Protein AF-A0A239LKM4-F1 (afdb_monomer_lite)

Organism: NCBI:txid312168

pLDDT: mean 79.18, std 18.18, range [35.94, 96.38]

Structure (mmCIF, N/CA/C/O backbone):
data_AF-A0A239LKM4-F1
#
_entry.id   AF-A0A239LKM4-F1
#
loop_
_atom_site.group_PDB
_atom_site.id
_atom_site.type_symbol
_atom_site.label_atom_id
_atom_site.label_alt_id
_atom_site.label_comp_id
_atom_site.label_asym_id
_atom_site.label_entity_id
_atom_site.label_seq_id
_atom_site.pdbx_PDB_ins_code
_atom_site.Cartn_x
_atom_site.Cartn_y
_atom_site.Cartn_z
_atom_site.occupancy
_atom_site.B_iso_or_equiv
_atom_site.auth_seq_id
_atom_site.auth_comp_id
_atom_site.auth_asym_id
_atom_site.auth_atom_id
_atom_site.pdbx_PDB_model_num
ATOM 1 N N . MET A 1 1 ? -28.014 -57.436 40.058 1.00 42.66 1 MET A N 1
ATOM 2 C CA . MET A 1 1 ? -27.729 -56.713 38.792 1.00 42.66 1 MET A CA 1
ATOM 3 C C . MET A 1 1 ? -27.761 -55.175 38.940 1.00 42.66 1 MET A C 1
ATOM 5 O O . MET A 1 1 ? -28.302 -54.496 38.080 1.00 42.66 1 MET A O 1
ATOM 9 N N . LYS A 1 2 ? -27.175 -54.578 39.997 1.00 40.22 2 LYS A N 1
ATOM 10 C CA . LYS A 1 2 ? -27.159 -53.104 40.187 1.00 40.22 2 LYS A CA 1
ATOM 11 C C . LYS A 1 2 ? -25.762 -52.459 40.170 1.00 40.22 2 LYS A C 1
ATOM 13 O O . LYS A 1 2 ? -25.678 -51.243 40.235 1.00 40.22 2 LYS A O 1
ATOM 18 N N . ASN A 1 3 ? -24.683 -53.238 40.019 1.00 41.72 3 ASN A N 1
ATOM 19 C CA . ASN A 1 3 ? -23.310 -52.722 40.147 1.00 41.72 3 ASN A CA 1
ATOM 20 C C . ASN A 1 3 ? -22.486 -52.628 38.850 1.00 41.72 3 ASN A C 1
ATOM 22 O O . ASN A 1 3 ? -21.369 -52.130 38.895 1.00 41.72 3 ASN A O 1
ATOM 26 N N . THR A 1 4 ? -23.025 -53.005 37.686 1.00 42.69 4 THR A N 1
ATOM 27 C CA . THR A 1 4 ? -22.286 -52.915 36.406 1.00 42.69 4 THR A CA 1
ATOM 28 C C . THR A 1 4 ? -22.553 -51.601 35.650 1.00 42.69 4 THR A C 1
ATOM 30 O O . THR A 1 4 ? -21.687 -51.096 34.944 1.00 42.69 4 THR A O 1
ATOM 33 N N . TYR A 1 5 ? -23.706 -50.957 35.870 1.00 41.84 5 TYR A N 1
ATOM 34 C CA . TYR A 1 5 ? -24.102 -49.718 35.174 1.00 41.84 5 TYR A CA 1
ATOM 35 C C . TYR A 1 5 ? -23.381 -48.447 35.654 1.00 41.84 5 TYR A C 1
ATOM 37 O O . TYR A 1 5 ? -23.419 -47.418 34.975 1.00 41.84 5 TYR A O 1
ATOM 45 N N . ARG A 1 6 ? -22.712 -48.491 36.814 1.00 40.44 6 ARG A N 1
ATOM 46 C CA . ARG A 1 6 ? -22.004 -47.328 37.374 1.00 40.44 6 ARG A CA 1
ATOM 47 C C . ARG A 1 6 ? -20.635 -47.106 36.725 1.00 40.44 6 ARG A C 1
ATOM 49 O O . ARG A 1 6 ? -20.234 -45.962 36.556 1.00 40.44 6 ARG A O 1
ATOM 56 N N . TYR A 1 7 ? -19.966 -48.174 36.287 1.00 39.88 7 TYR A N 1
ATOM 57 C CA . TYR A 1 7 ? -18.662 -48.083 35.620 1.00 39.88 7 TYR A CA 1
ATOM 58 C C . TYR A 1 7 ? -18.778 -47.734 34.127 1.00 39.88 7 TYR A C 1
ATOM 60 O O . TYR A 1 7 ? -17.948 -46.984 33.616 1.00 39.88 7 TYR A O 1
ATOM 68 N N . GLN A 1 8 ? -19.849 -48.164 33.443 1.00 40.06 8 GLN A N 1
ATOM 69 C CA . GLN A 1 8 ? -20.093 -47.800 32.038 1.00 40.06 8 GLN A CA 1
ATOM 70 C C . GLN A 1 8 ? -20.358 -46.289 31.863 1.00 40.06 8 GLN A C 1
ATOM 72 O O . GLN A 1 8 ? -19.932 -45.686 30.880 1.00 40.06 8 GLN A O 1
ATOM 77 N N . ASN A 1 9 ? -21.022 -45.653 32.837 1.00 36.06 9 ASN A N 1
ATOM 78 C CA . ASN A 1 9 ? -21.362 -44.226 32.777 1.00 36.06 9 ASN A CA 1
ATOM 79 C C . ASN A 1 9 ? -20.174 -43.287 33.041 1.00 36.06 9 ASN A C 1
ATOM 81 O O . ASN A 1 9 ? -20.183 -42.165 32.541 1.00 36.06 9 ASN A O 1
ATOM 85 N N . ILE A 1 10 ? -19.143 -43.738 33.761 1.00 47.91 10 ILE A N 1
ATOM 86 C CA . ILE A 1 10 ? -17.939 -42.932 34.033 1.00 47.91 10 ILE A CA 1
ATOM 87 C C . ILE A 1 10 ? -16.978 -42.945 32.829 1.00 47.91 10 ILE A C 1
ATOM 89 O O . ILE A 1 10 ? -16.333 -41.939 32.543 1.00 47.91 10 ILE A O 1
ATOM 93 N N . GLN A 1 11 ? -16.929 -44.035 32.053 1.00 37.19 11 GLN A N 1
ATOM 94 C CA . GLN A 1 11 ? -16.124 -44.072 30.821 1.00 37.19 11 GLN A CA 1
ATOM 95 C C . GLN A 1 11 ? -16.807 -43.363 29.634 1.00 37.19 11 GLN A C 1
ATOM 97 O O . GLN A 1 11 ? -16.130 -42.762 28.799 1.00 37.19 11 GLN A O 1
ATOM 102 N N . LEU A 1 12 ? -18.147 -43.333 29.597 1.00 41.72 12 LEU A N 1
ATOM 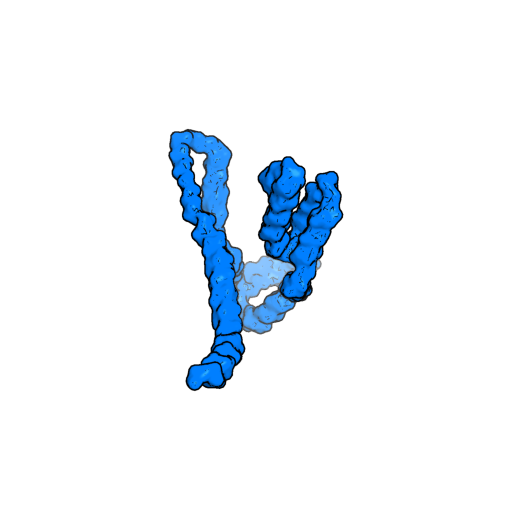103 C CA . LEU A 1 12 ? -18.922 -42.552 28.619 1.00 41.72 12 LEU A CA 1
ATOM 104 C C . LEU A 1 12 ? -19.026 -41.056 28.959 1.00 41.72 12 LEU A C 1
ATOM 106 O O . LEU A 1 12 ? -19.420 -40.276 28.093 1.00 41.72 12 LEU A O 1
ATOM 110 N N . SER A 1 13 ? -18.726 -40.620 30.187 1.00 42.12 13 SER A N 1
ATOM 111 C CA . SER A 1 13 ? -18.649 -39.186 30.507 1.00 42.12 13 SER A CA 1
ATOM 112 C C . SER A 1 13 ? -17.314 -38.575 30.079 1.00 42.12 13 SER A C 1
ATOM 114 O O . SER A 1 13 ? -17.288 -37.422 29.685 1.00 42.12 13 SER A O 1
ATOM 116 N N . LYS A 1 14 ? -16.218 -39.348 30.061 1.00 45.09 14 LYS A N 1
ATOM 117 C CA . LYS A 1 14 ? -14.887 -38.838 29.682 1.00 45.09 14 LYS A CA 1
ATOM 118 C C . LYS A 1 14 ? -14.676 -38.708 28.160 1.00 45.09 14 LYS A C 1
ATOM 120 O O . LYS A 1 14 ? -13.844 -37.922 27.728 1.00 45.09 14 LYS A O 1
ATOM 125 N N . THR A 1 15 ? -15.424 -39.458 27.346 1.00 43.56 15 THR A N 1
ATOM 126 C CA . THR A 1 15 ? -15.339 -39.455 25.865 1.00 43.56 15 THR A CA 1
ATOM 127 C C . THR A 1 15 ? -16.427 -38.622 25.173 1.00 43.56 15 THR A C 1
ATOM 129 O O . THR A 1 15 ? -16.337 -38.366 23.972 1.00 43.56 15 THR A O 1
ATOM 132 N N . ARG A 1 16 ? -17.447 -38.156 25.913 1.00 44.09 16 ARG A N 1
ATOM 133 C CA . ARG A 1 16 ? -18.474 -37.228 25.400 1.00 44.09 16 ARG A CA 1
ATOM 134 C C . ARG A 1 16 ? -18.055 -35.757 25.460 1.00 44.09 16 ARG A C 1
ATOM 136 O O . ARG A 1 16 ? -18.581 -34.970 24.679 1.00 44.09 16 ARG A O 1
ATOM 143 N N . ASP A 1 17 ? -17.090 -35.398 26.305 1.00 51.34 17 ASP A N 1
ATOM 144 C CA . ASP A 1 17 ? -16.701 -33.997 26.516 1.00 51.34 17 ASP A CA 1
ATOM 145 C C . ASP A 1 17 ? -15.947 -33.379 25.323 1.00 51.34 17 ASP A C 1
ATOM 147 O O . ASP A 1 17 ? -16.19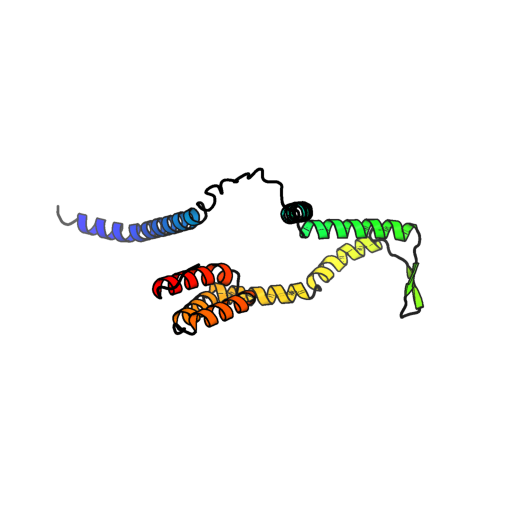2 -32.225 24.976 1.00 51.34 17 ASP A O 1
ATOM 151 N N . THR A 1 18 ? -15.114 -34.140 24.604 1.00 50.44 18 THR A N 1
ATOM 152 C CA . THR A 1 18 ? -14.376 -33.625 23.430 1.00 50.44 18 THR A CA 1
ATOM 153 C C . THR A 1 18 ? -15.260 -33.485 22.186 1.00 50.44 18 THR A C 1
ATOM 155 O O . THR A 1 18 ? -15.110 -32.531 21.425 1.00 50.44 18 THR A O 1
ATOM 158 N N . ASN A 1 19 ? -16.235 -34.382 21.999 1.00 46.62 19 ASN A N 1
ATOM 159 C CA . ASN A 1 19 ? -17.187 -34.290 20.887 1.00 46.62 19 ASN A CA 1
ATOM 160 C C . ASN A 1 19 ? -18.245 -33.199 21.115 1.00 46.62 19 ASN A C 1
ATOM 162 O O . ASN A 1 19 ? -18.614 -32.513 20.166 1.00 46.62 19 ASN A O 1
ATOM 166 N N . CYS A 1 20 ? -18.693 -32.969 22.356 1.00 50.72 20 CYS A N 1
ATOM 167 C CA . CYS A 1 20 ? -19.627 -31.875 22.650 1.00 50.72 20 CYS A CA 1
ATOM 168 C C . CYS A 1 20 ? -18.970 -30.495 22.480 1.00 50.72 20 CYS A C 1
ATOM 170 O O . CYS A 1 20 ? -19.606 -29.589 21.946 1.00 50.72 20 CYS A O 1
ATOM 172 N N . GLN A 1 21 ? -17.690 -30.333 22.851 1.00 57.22 21 GLN A N 1
ATOM 173 C CA . GLN A 1 21 ? -16.944 -29.096 22.579 1.00 57.22 21 GLN A CA 1
ATOM 174 C C . GLN A 1 21 ? -16.704 -28.871 21.079 1.00 57.22 21 GLN A C 1
ATOM 176 O O . GLN A 1 21 ? -16.851 -27.743 20.618 1.00 57.22 21 GLN A O 1
ATOM 181 N N . MET A 1 22 ? -16.424 -29.924 20.301 1.00 59.94 22 MET A N 1
ATOM 182 C CA . MET A 1 22 ? -16.314 -29.832 18.837 1.00 59.94 22 MET A CA 1
ATOM 183 C C . MET A 1 22 ? -17.645 -29.460 18.169 1.00 59.94 22 MET A C 1
ATOM 185 O O . MET A 1 22 ? -17.650 -28.636 17.261 1.00 59.94 22 MET A O 1
ATOM 189 N N . ILE A 1 23 ? -18.778 -29.992 18.640 1.00 62.59 23 ILE A N 1
ATOM 190 C CA . ILE A 1 23 ? -20.110 -29.643 18.114 1.00 62.59 23 ILE A CA 1
ATOM 191 C C . ILE A 1 23 ? -20.505 -28.214 18.510 1.00 62.59 23 ILE A C 1
ATOM 193 O O . ILE A 1 23 ? -21.050 -27.491 17.682 1.00 62.59 23 ILE A O 1
ATOM 197 N N . TYR A 1 24 ? -20.193 -27.762 19.731 1.00 67.00 24 TYR A N 1
ATOM 198 C CA . TYR A 1 24 ? -20.425 -26.369 20.136 1.00 67.00 24 TYR A CA 1
ATOM 199 C C . TYR A 1 24 ? -19.530 -25.388 19.374 1.00 67.00 24 TYR A C 1
ATOM 201 O O . TYR A 1 24 ? -20.004 -24.332 18.962 1.00 67.00 24 TYR A O 1
ATOM 209 N N . LEU A 1 25 ? -18.265 -25.738 19.130 1.00 66.81 25 LEU A N 1
ATOM 210 C CA . LEU A 1 25 ? -17.348 -24.910 18.348 1.00 66.81 25 LEU A CA 1
ATOM 211 C C . LEU A 1 25 ? -17.749 -24.878 16.865 1.00 66.81 25 LEU A C 1
ATOM 213 O O . LEU A 1 25 ? -17.749 -23.808 16.262 1.00 66.81 25 LEU A O 1
ATOM 217 N N . GLN A 1 26 ? -18.196 -26.005 16.296 1.00 68.38 26 GLN A N 1
ATOM 218 C CA . GLN A 1 26 ? -18.780 -26.043 14.952 1.00 68.38 26 GLN A CA 1
ATOM 219 C C . GLN A 1 26 ? -20.107 -25.278 14.873 1.00 68.38 26 GLN A C 1
ATOM 221 O O . GLN A 1 26 ? -20.330 -24.579 13.892 1.00 68.38 26 GLN A O 1
ATOM 226 N N . ALA A 1 27 ? -20.964 -25.330 15.895 1.00 66.62 27 ALA A N 1
ATOM 227 C CA . ALA A 1 27 ? -22.210 -24.564 15.937 1.00 66.62 27 ALA A CA 1
ATOM 228 C C . ALA A 1 27 ? -21.959 -23.053 16.075 1.00 66.62 27 ALA A C 1
ATOM 230 O O . ALA A 1 27 ? -22.648 -22.267 15.430 1.00 66.62 27 ALA A O 1
ATOM 231 N N . ILE A 1 28 ? -20.956 -22.638 16.855 1.00 72.94 28 ILE A N 1
ATOM 232 C CA . ILE A 1 28 ? -20.546 -21.231 16.980 1.00 72.94 28 ILE A CA 1
ATOM 233 C C . ILE A 1 28 ? -19.906 -20.736 15.678 1.00 72.94 28 ILE A C 1
ATOM 235 O O . ILE A 1 28 ? -20.252 -19.647 15.234 1.00 72.94 28 ILE A O 1
ATOM 239 N N . ILE A 1 29 ? -19.060 -21.533 15.016 1.00 69.81 29 ILE A N 1
ATOM 240 C CA . ILE A 1 29 ? -18.489 -21.199 13.698 1.00 69.81 29 ILE A CA 1
ATOM 241 C C . ILE A 1 29 ? -19.579 -21.153 12.619 1.00 69.81 29 ILE A C 1
ATOM 243 O O . ILE A 1 29 ? -19.596 -20.220 11.829 1.00 69.81 29 ILE A O 1
ATOM 247 N N . ILE A 1 30 ? -20.537 -22.087 12.603 1.00 69.12 30 ILE A N 1
ATOM 248 C CA . ILE A 1 30 ? -21.680 -22.063 11.672 1.00 69.12 30 ILE A CA 1
ATOM 249 C C . ILE A 1 30 ? -22.591 -20.863 11.950 1.00 69.12 30 ILE A C 1
ATOM 251 O O . ILE A 1 30 ? -23.087 -20.261 11.005 1.00 69.12 30 ILE A O 1
ATOM 255 N N . LEU A 1 31 ? -22.806 -20.470 13.210 1.00 66.88 31 LEU A N 1
ATOM 256 C CA . LEU A 1 31 ? -23.573 -19.266 13.554 1.00 66.88 31 LEU A CA 1
ATOM 257 C C . LEU A 1 31 ? -22.814 -17.974 13.227 1.00 66.88 31 LEU A C 1
ATOM 259 O O . LEU A 1 31 ? -23.443 -17.005 12.810 1.00 66.88 31 LEU A O 1
ATOM 263 N N . PHE A 1 32 ? -21.488 -17.963 13.364 1.00 68.69 32 PHE A N 1
ATOM 264 C CA . PHE A 1 32 ? -20.632 -16.836 12.993 1.00 68.69 32 PHE A CA 1
ATOM 265 C C . PHE A 1 32 ? -20.551 -16.681 11.463 1.00 68.69 32 PHE A C 1
ATOM 267 O O . PHE A 1 32 ? -20.830 -15.601 10.953 1.00 68.69 32 PHE A O 1
ATOM 274 N N . LEU A 1 33 ? -20.346 -17.776 10.720 1.00 58.38 33 LEU A N 1
ATOM 275 C CA . LEU A 1 33 ? -20.389 -17.804 9.249 1.00 58.38 33 LEU A CA 1
ATOM 276 C C . LEU A 1 33 ? -21.798 -17.559 8.687 1.00 58.38 33 LEU A C 1
ATOM 278 O O . LEU A 1 33 ? -21.953 -16.996 7.607 1.00 58.38 33 LEU A O 1
ATOM 282 N N . ARG A 1 34 ? -22.860 -17.931 9.412 1.00 57.62 34 ARG A N 1
ATOM 283 C CA . ARG A 1 34 ? -24.242 -17.610 9.017 1.00 57.62 34 ARG A CA 1
ATOM 284 C C . ARG A 1 34 ? -24.604 -16.148 9.283 1.00 57.62 34 ARG A C 1
ATOM 286 O O . ARG A 1 34 ? -25.522 -15.642 8.640 1.00 57.62 34 ARG A O 1
ATOM 293 N N . LYS A 1 35 ? -23.889 -15.459 10.180 1.00 50.94 35 LYS A N 1
ATOM 294 C CA . LYS A 1 35 ? -24.082 -14.025 10.434 1.00 50.94 35 LYS A CA 1
ATOM 295 C C . LYS A 1 35 ? -23.504 -13.155 9.307 1.00 50.94 35 LYS A C 1
ATOM 297 O O . LYS A 1 35 ? -24.081 -12.116 9.025 1.00 50.94 35 LYS A O 1
ATOM 302 N N . GLU A 1 36 ? -22.467 -13.611 8.604 1.00 54.00 36 GLU A N 1
ATOM 303 C CA . GLU A 1 36 ? -21.960 -12.945 7.386 1.00 54.00 36 GLU A CA 1
ATOM 304 C C . GLU A 1 36 ? -22.846 -13.185 6.144 1.00 54.00 36 GLU A C 1
ATOM 306 O O . GLU A 1 36 ? -22.768 -12.452 5.163 1.00 54.00 36 GLU A O 1
ATOM 311 N N . GLY A 1 37 ? -23.737 -14.184 6.177 1.00 41.75 37 GLY A N 1
ATOM 312 C CA . GLY A 1 37 ? -24.540 -14.609 5.023 1.00 41.75 37 GLY A CA 1
ATOM 313 C C . GLY A 1 37 ? -25.922 -13.961 4.848 1.00 41.75 37 GLY A C 1
ATOM 314 O O . GLY A 1 37 ? -26.617 -14.327 3.902 1.00 41.75 37 GLY A O 1
ATOM 315 N N . TYR A 1 38 ? -26.363 -13.041 5.721 1.00 42.09 38 TYR A N 1
ATOM 316 C CA . TYR A 1 38 ? -27.683 -12.381 5.597 1.00 42.09 38 TYR A CA 1
ATOM 317 C C . TYR A 1 38 ? -27.631 -10.910 5.147 1.00 42.09 38 TYR A C 1
ATOM 319 O O . TYR A 1 38 ? -28.683 -10.309 4.935 1.00 42.09 38 TYR A O 1
ATOM 327 N N . GLU A 1 39 ? -26.447 -10.340 4.900 1.00 47.25 39 GLU A N 1
ATOM 328 C CA . GLU A 1 39 ? -26.301 -9.012 4.271 1.00 47.25 39 GLU A CA 1
ATOM 329 C C . GLU A 1 39 ? -26.423 -9.042 2.735 1.00 47.25 39 GLU A C 1
ATOM 331 O O . GLU A 1 39 ? -25.994 -8.134 2.032 1.00 47.25 39 GLU A O 1
ATOM 336 N N . THR A 1 40 ? -27.080 -10.065 2.185 1.00 40.41 40 THR A N 1
ATOM 337 C CA . THR A 1 40 ? -27.593 -10.040 0.806 1.00 40.41 40 THR A CA 1
ATOM 338 C C . THR A 1 40 ? -29.116 -10.172 0.774 1.00 40.41 40 THR A C 1
ATOM 340 O O . THR A 1 40 ? -29.695 -10.738 -0.149 1.00 40.41 40 THR A O 1
ATOM 343 N N . MET A 1 41 ? -29.815 -9.591 1.757 1.00 37.97 41 MET A N 1
ATOM 344 C CA . MET A 1 41 ? -31.194 -9.157 1.523 1.00 37.97 41 MET A CA 1
ATOM 345 C C . MET A 1 41 ? -31.158 -7.960 0.581 1.00 37.97 41 MET A C 1
ATOM 347 O O . MET A 1 41 ? -31.017 -6.816 1.000 1.00 37.97 41 MET A O 1
ATOM 351 N N . THR A 1 42 ? -31.225 -8.286 -0.708 1.00 40.16 42 THR A N 1
ATOM 352 C CA . THR A 1 42 ? -31.715 -7.468 -1.817 1.00 40.16 42 THR A CA 1
ATOM 353 C C . THR A 1 42 ? -32.142 -6.064 -1.390 1.00 40.16 42 THR A C 1
ATOM 355 O O . THR A 1 42 ? -33.304 -5.826 -1.048 1.00 40.16 42 THR A O 1
ATOM 358 N N . MET A 1 43 ? -31.204 -5.120 -1.472 1.00 35.94 43 MET A N 1
ATOM 359 C CA . MET A 1 43 ? -31.560 -3.740 -1.757 1.00 35.94 43 MET A CA 1
ATOM 360 C C . MET A 1 43 ? -32.378 -3.789 -3.043 1.00 35.94 43 MET A C 1
ATOM 362 O O . MET A 1 43 ? -31.856 -4.053 -4.125 1.00 35.94 43 MET A O 1
ATOM 366 N N . SER A 1 44 ? -33.691 -3.646 -2.891 1.00 38.94 44 SER A N 1
ATOM 367 C CA . SER A 1 44 ? -34.600 -3.369 -3.988 1.00 38.94 44 SER A CA 1
ATOM 368 C C . SER A 1 44 ? -34.031 -2.159 -4.716 1.00 38.94 44 SER A C 1
ATOM 370 O O . SER A 1 44 ? -34.099 -1.048 -4.192 1.00 38.94 44 SER A O 1
ATOM 372 N N . ASP A 1 45 ? -33.445 -2.386 -5.894 1.00 44.75 45 ASP A N 1
ATOM 373 C CA . ASP A 1 45 ? -33.043 -1.339 -6.826 1.00 44.75 45 ASP A CA 1
ATOM 374 C C . ASP A 1 45 ? -34.316 -0.587 -7.225 1.00 44.75 45 ASP A C 1
ATOM 376 O O . ASP A 1 45 ? -35.055 -0.949 -8.147 1.00 44.75 45 ASP A O 1
ATOM 380 N N . GLY A 1 46 ? -34.638 0.425 -6.421 1.00 43.72 46 GLY A N 1
ATOM 381 C CA . GLY A 1 46 ? -35.675 1.398 -6.671 1.00 43.72 46 GLY A CA 1
ATOM 382 C C . GLY A 1 46 ? -35.250 2.213 -7.875 1.00 43.72 46 GLY A C 1
ATOM 383 O O . GLY A 1 46 ? -34.723 3.317 -7.741 1.00 43.72 46 GLY A O 1
ATOM 384 N N . LYS A 1 47 ? -35.489 1.662 -9.066 1.00 43.62 47 LYS A N 1
ATOM 385 C CA . LYS A 1 47 ? -35.248 2.320 -10.344 1.00 43.62 47 LYS A CA 1
ATOM 386 C C . LYS A 1 47 ? -36.245 3.467 -10.509 1.00 43.62 47 LYS A C 1
ATOM 388 O O . LYS A 1 47 ? -37.214 3.373 -11.264 1.00 43.62 47 LYS A O 1
ATOM 393 N N . SER A 1 48 ? -36.012 4.570 -9.798 1.00 44.09 48 SER A N 1
ATOM 394 C CA . SER A 1 48 ? -36.722 5.818 -10.040 1.00 44.09 48 SER A CA 1
ATOM 395 C C . SER A 1 48 ? -36.309 6.317 -11.427 1.00 44.09 48 SER A C 1
ATOM 397 O O . SER A 1 48 ? -35.183 6.747 -11.674 1.00 44.09 48 SER A O 1
ATOM 399 N N . ARG A 1 49 ? -37.226 6.214 -12.394 1.00 50.53 49 ARG A N 1
ATOM 400 C CA . ARG A 1 49 ? -37.096 6.846 -13.716 1.00 50.53 49 ARG A CA 1
ATOM 401 C C . ARG A 1 49 ? -37.371 8.353 -13.605 1.00 50.53 49 ARG A C 1
ATOM 403 O O . ARG A 1 49 ? -38.197 8.898 -14.329 1.00 50.53 49 ARG A O 1
ATOM 410 N N . GLY A 1 50 ? -36.699 9.023 -12.671 1.00 61.00 50 GLY A N 1
ATOM 411 C CA . GLY A 1 50 ? -36.618 10.480 -12.610 1.00 61.00 50 GLY A CA 1
ATOM 412 C C . GLY A 1 50 ? -35.466 10.961 -13.489 1.00 61.00 50 GLY A C 1
ATOM 413 O O . GLY A 1 50 ? -34.449 10.278 -13.605 1.00 61.00 50 GLY A O 1
ATOM 414 N N . LYS A 1 51 ? -35.609 12.123 -14.139 1.00 57.25 51 LYS A N 1
ATOM 415 C CA . LYS A 1 51 ? -34.527 12.745 -14.923 1.00 57.25 51 LYS A CA 1
ATOM 416 C C . LYS A 1 51 ? -33.275 12.830 -14.040 1.00 57.25 51 LYS A C 1
ATOM 418 O O . LYS A 1 51 ? -33.256 13.638 -13.118 1.00 57.25 51 LYS A O 1
ATOM 423 N N . LYS A 1 52 ? -32.251 12.000 -14.295 1.00 60.22 52 LYS A N 1
ATOM 424 C CA . LYS A 1 52 ? -31.027 11.977 -13.477 1.00 60.22 52 LYS A CA 1
ATOM 425 C C . LYS A 1 52 ? -30.451 13.394 -13.393 1.00 60.22 52 LYS A C 1
ATOM 427 O O . LYS A 1 52 ? -30.069 13.972 -14.424 1.00 60.22 52 LYS A O 1
ATOM 432 N N . THR A 1 53 ? -30.410 13.949 -12.181 1.00 82.31 53 THR A N 1
ATOM 433 C CA . THR A 1 53 ? -29.749 15.224 -11.870 1.00 82.31 53 THR A CA 1
ATOM 434 C C . THR A 1 53 ? -28.322 15.188 -12.413 1.00 82.31 53 THR A C 1
ATOM 436 O O . THR A 1 53 ? -27.701 14.126 -12.445 1.00 82.31 53 THR A O 1
ATOM 439 N N . PHE A 1 54 ? -27.798 16.328 -12.869 1.00 88.50 54 PHE A N 1
ATOM 440 C CA . PHE A 1 54 ? -26.437 16.443 -13.410 1.00 88.50 54 PHE A CA 1
ATOM 441 C C . PHE A 1 54 ? -25.386 15.754 -12.514 1.00 88.50 54 PHE A C 1
ATOM 443 O O . PHE A 1 54 ? -24.539 15.024 -13.017 1.00 88.50 54 PHE A O 1
ATOM 450 N N . PHE A 1 55 ? -25.537 15.870 -11.190 1.00 89.81 55 PHE A N 1
ATOM 451 C CA . PHE A 1 55 ? -24.705 15.196 -10.191 1.00 89.81 55 PHE A CA 1
ATOM 452 C C . PHE A 1 55 ? -24.671 13.662 -10.330 1.00 89.81 55 PHE A C 1
ATOM 454 O O . PHE A 1 55 ? -23.595 13.075 -10.371 1.00 89.81 55 PHE A O 1
ATOM 461 N N . TYR A 1 56 ? -25.826 13.008 -10.494 1.00 89.06 56 TYR A N 1
ATOM 462 C CA . TYR A 1 56 ? -25.887 11.553 -10.681 1.00 89.06 56 TYR A CA 1
ATOM 463 C C . TYR A 1 56 ? -25.248 11.109 -11.999 1.00 89.06 56 TYR A C 1
ATOM 465 O O . TYR A 1 56 ? -24.682 10.028 -12.066 1.00 89.06 56 TYR A O 1
ATOM 473 N N . ARG A 1 57 ? -25.283 11.949 -13.043 1.00 86.44 57 ARG A N 1
ATOM 474 C CA . ARG A 1 57 ? -24.592 11.652 -14.310 1.00 86.44 57 ARG A CA 1
ATOM 475 C C . ARG A 1 57 ? -23.075 11.774 -14.192 1.00 86.44 57 ARG A C 1
ATOM 477 O O . ARG A 1 57 ? -22.366 10.995 -14.821 1.00 86.44 57 ARG A O 1
ATOM 484 N N . VAL A 1 58 ? -22.581 12.727 -13.399 1.00 93.12 58 VAL A N 1
ATOM 485 C CA . VAL A 1 58 ? -21.149 12.823 -13.077 1.00 93.12 58 VAL A CA 1
ATOM 486 C C . VAL A 1 58 ? -20.712 11.600 -12.271 1.00 93.12 58 VAL A C 1
ATOM 488 O O . VAL A 1 58 ? -19.706 10.987 -12.620 1.00 93.12 58 VAL A O 1
ATOM 491 N N . LEU A 1 59 ? -21.494 11.188 -11.267 1.00 92.00 59 LEU A N 1
ATOM 492 C CA . LEU A 1 59 ? -21.199 9.997 -10.465 1.00 92.00 59 LEU A CA 1
ATOM 493 C C . LEU A 1 59 ? -21.209 8.712 -11.311 1.00 92.00 59 LEU A C 1
ATOM 495 O O . LEU A 1 59 ? -20.248 7.951 -11.242 1.00 92.00 59 LEU A O 1
ATOM 499 N N . ASP A 1 60 ? -22.206 8.539 -12.192 1.00 91.94 60 ASP A N 1
ATOM 500 C CA . ASP A 1 60 ? -22.250 7.439 -13.172 1.00 91.94 60 ASP A CA 1
ATOM 501 C C . ASP A 1 60 ? -20.986 7.428 -14.067 1.00 91.94 60 ASP A C 1
ATOM 503 O O . ASP A 1 60 ? -20.535 6.377 -14.525 1.00 91.94 60 ASP A O 1
ATOM 507 N N . GLY A 1 61 ? -20.427 8.605 -14.375 1.00 92.19 61 GLY A N 1
ATOM 508 C CA . GLY A 1 61 ? -19.199 8.752 -15.157 1.00 92.19 61 GLY A CA 1
ATOM 509 C C . GLY A 1 61 ? -17.950 8.324 -14.385 1.00 92.19 61 GLY A C 1
ATOM 510 O O . GLY A 1 61 ? -17.127 7.581 -14.921 1.00 92.19 61 GLY A O 1
ATOM 511 N N . VAL A 1 62 ? -17.831 8.754 -13.125 1.00 92.00 62 VAL A N 1
ATOM 512 C CA . VAL A 1 62 ? -16.720 8.381 -12.232 1.00 92.00 62 VAL A CA 1
ATOM 513 C C . VAL A 1 62 ? -16.743 6.885 -11.928 1.00 92.00 62 VAL A C 1
ATOM 515 O O . VAL A 1 62 ? -15.699 6.246 -12.001 1.00 92.00 62 VAL A O 1
ATOM 518 N N . GLU A 1 63 ? -17.917 6.305 -11.673 1.00 93.19 63 GLU A N 1
ATOM 519 C CA . GLU A 1 63 ? -18.080 4.864 -11.443 1.00 93.19 63 GLU A CA 1
ATOM 520 C C . GLU A 1 63 ? -17.597 4.049 -12.649 1.00 93.19 63 GLU A C 1
ATOM 522 O O . GLU A 1 63 ? -16.802 3.120 -12.510 1.00 93.19 63 GLU A O 1
ATOM 527 N N . LYS A 1 64 ? -18.008 4.441 -13.862 1.00 91.38 64 LYS A N 1
ATOM 528 C CA . LYS A 1 64 ? -17.562 3.778 -15.097 1.00 91.38 64 LYS A CA 1
ATOM 529 C C . LYS A 1 64 ? -16.061 3.913 -15.322 1.00 91.38 64 LYS A C 1
ATOM 531 O O . LYS A 1 64 ? -15.440 2.969 -15.805 1.00 91.38 64 LYS A O 1
ATOM 536 N N . ALA A 1 65 ? -15.487 5.074 -15.011 1.00 90.50 65 ALA A N 1
ATOM 537 C CA . ALA A 1 65 ? -14.049 5.289 -15.115 1.00 90.50 65 ALA A CA 1
ATOM 538 C C . ALA A 1 65 ? -13.281 4.438 -14.089 1.00 90.50 65 ALA A C 1
ATOM 540 O O . ALA A 1 65 ? -12.311 3.779 -14.459 1.00 90.50 65 ALA A O 1
ATOM 541 N N . GLY A 1 66 ? -13.753 4.393 -12.840 1.00 87.38 66 GLY A N 1
ATOM 542 C CA . GLY A 1 66 ? -13.177 3.586 -11.764 1.00 87.38 66 GLY A CA 1
ATOM 543 C C . GLY A 1 66 ? -13.233 2.087 -12.057 1.00 87.38 66 GLY A C 1
ATOM 544 O O . GLY A 1 66 ? -12.208 1.417 -11.979 1.00 87.38 66 GLY A O 1
ATOM 545 N N . ASN A 1 67 ? -14.379 1.575 -12.515 1.00 91.44 67 ASN A N 1
ATOM 546 C CA . ASN A 1 67 ? -14.550 0.156 -12.863 1.00 91.44 67 ASN A CA 1
ATOM 547 C C . ASN A 1 67 ? -13.712 -0.292 -14.068 1.00 91.44 67 ASN A C 1
ATOM 549 O O . ASN A 1 67 ? -13.550 -1.489 -14.297 1.00 91.44 67 ASN A O 1
ATOM 553 N N . LYS A 1 68 ? -13.195 0.650 -14.866 1.00 89.88 68 LYS A N 1
ATOM 554 C CA . LYS A 1 68 ? -12.331 0.341 -16.009 1.00 89.88 68 LYS A CA 1
ATOM 555 C C . LYS A 1 68 ? -10.865 0.169 -15.610 1.00 89.88 68 LYS A C 1
ATOM 557 O O . LYS A 1 68 ? -10.089 -0.366 -16.403 1.00 89.88 68 LYS A O 1
ATOM 562 N N . LEU A 1 69 ? -10.467 0.630 -14.423 1.00 89.19 69 LEU A N 1
ATOM 563 C CA . LEU A 1 69 ? -9.093 0.479 -13.961 1.00 89.19 69 LEU A CA 1
ATOM 564 C C . LEU A 1 69 ? -8.823 -0.998 -13.634 1.00 89.19 69 LEU A C 1
ATOM 566 O O . LEU A 1 69 ? -9.542 -1.586 -12.826 1.00 89.19 69 LEU A O 1
ATOM 570 N N . PRO A 1 70 ? -7.805 -1.622 -14.256 1.00 90.06 70 PRO A N 1
ATOM 571 C CA . PRO A 1 70 ? -7.434 -2.987 -13.920 1.00 90.06 70 PRO A CA 1
ATOM 572 C C . PRO A 1 70 ? -6.894 -3.039 -12.488 1.00 90.06 70 PRO A C 1
ATOM 574 O O . PRO A 1 70 ? -6.390 -2.044 -11.964 1.00 90.06 70 PRO A O 1
ATOM 577 N N . HIS A 1 71 ? -6.957 -4.223 -11.875 1.00 93.62 71 HIS A N 1
ATOM 578 C CA . HIS A 1 71 ? -6.403 -4.462 -10.544 1.00 93.62 71 HIS A CA 1
ATOM 579 C C . HIS A 1 71 ? -4.980 -3.868 -10.424 1.00 93.62 71 HIS A C 1
ATOM 581 O O . HIS A 1 71 ? -4.182 -4.077 -11.344 1.00 93.62 71 HIS A O 1
ATOM 587 N N . PRO A 1 72 ? -4.617 -3.177 -9.322 1.00 92.62 72 PRO A N 1
ATOM 588 C CA . PRO A 1 72 ? -3.348 -2.448 -9.210 1.00 92.62 72 PRO A CA 1
ATOM 589 C C . PRO A 1 72 ? -2.110 -3.269 -9.593 1.00 92.62 72 PRO A C 1
ATOM 591 O O . PRO A 1 72 ? -1.227 -2.779 -10.289 1.00 92.62 72 PRO A O 1
ATOM 594 N N . PHE A 1 73 ? -2.080 -4.552 -9.224 1.00 93.88 73 PHE A N 1
ATOM 595 C CA . PHE A 1 73 ? -1.032 -5.484 -9.656 1.00 93.88 73 PHE A CA 1
ATOM 596 C C . PHE A 1 73 ? -0.877 -5.555 -11.187 1.00 93.88 73 PHE A C 1
ATOM 598 O O . PHE A 1 73 ? 0.230 -5.434 -11.705 1.00 93.88 73 PHE A O 1
ATOM 605 N N . MET A 1 74 ? -1.982 -5.698 -11.925 1.00 94.38 74 MET A N 1
ATOM 606 C CA . MET A 1 74 ? -1.963 -5.756 -13.390 1.00 94.38 74 MET A CA 1
ATOM 607 C C . MET A 1 74 ? -1.513 -4.435 -14.007 1.00 94.38 74 MET A C 1
ATOM 609 O O . MET A 1 74 ? -0.843 -4.446 -15.036 1.00 94.38 74 MET A O 1
ATOM 613 N N . LEU A 1 75 ? -1.838 -3.306 -13.372 1.00 94.00 75 LEU A N 1
ATOM 614 C CA . LEU A 1 75 ? -1.373 -1.993 -13.810 1.00 94.00 75 LEU A CA 1
ATOM 615 C C . LEU A 1 75 ? 0.164 -1.935 -13.802 1.00 94.00 75 LEU A C 1
ATOM 617 O O . LEU A 1 75 ? 0.758 -1.541 -14.806 1.00 94.00 75 LEU A O 1
ATOM 621 N N . PHE A 1 76 ? 0.816 -2.411 -12.736 1.00 94.25 76 PHE A N 1
ATOM 622 C CA . PHE A 1 76 ? 2.281 -2.494 -12.685 1.00 94.25 76 PHE A CA 1
ATOM 623 C C . PHE A 1 76 ? 2.857 -3.455 -13.728 1.00 94.25 76 PHE A C 1
ATOM 625 O O . PHE A 1 76 ? 3.841 -3.114 -14.378 1.00 94.25 76 PHE A O 1
ATOM 632 N N . VAL A 1 77 ? 2.233 -4.616 -13.950 1.00 95.44 77 VAL A N 1
ATOM 633 C CA . VAL A 1 77 ? 2.669 -5.559 -14.997 1.00 95.44 77 VAL A CA 1
ATOM 634 C C . VAL A 1 77 ? 2.617 -4.907 -16.382 1.00 95.44 77 VAL A C 1
ATOM 636 O O . VAL A 1 77 ? 3.586 -4.988 -17.138 1.00 95.44 77 VAL A O 1
ATOM 639 N N . ILE A 1 78 ? 1.521 -4.214 -16.704 1.00 95.56 78 ILE A N 1
ATOM 640 C CA . ILE A 1 78 ? 1.360 -3.501 -17.978 1.00 95.56 78 ILE A CA 1
ATOM 641 C C . ILE A 1 78 ? 2.416 -2.399 -18.117 1.00 95.56 78 ILE A C 1
ATOM 643 O O . ILE A 1 78 ? 3.023 -2.280 -19.179 1.00 95.56 78 ILE A O 1
ATOM 647 N N . LEU A 1 79 ? 2.678 -1.624 -17.059 1.00 95.56 79 LEU A N 1
ATOM 648 C CA . LEU A 1 79 ? 3.728 -0.602 -17.068 1.00 95.56 79 LEU A CA 1
ATOM 649 C C . LEU A 1 79 ? 5.120 -1.204 -17.283 1.00 95.56 79 LEU A C 1
ATOM 651 O O . LEU A 1 79 ? 5.874 -0.686 -18.101 1.00 95.56 79 LEU A O 1
ATOM 655 N N . CYS A 1 80 ? 5.457 -2.310 -16.617 1.00 95.00 80 CYS A N 1
ATOM 656 C CA . CYS A 1 80 ? 6.734 -2.996 -16.819 1.00 95.00 80 CYS A CA 1
ATOM 657 C C . CYS A 1 80 ? 6.906 -3.453 -18.274 1.00 95.00 80 CYS A C 1
ATOM 659 O O . CYS A 1 80 ? 7.945 -3.200 -18.885 1.00 95.00 80 CYS A O 1
ATOM 661 N N . LEU A 1 81 ? 5.874 -4.068 -18.861 1.00 95.38 81 LEU A N 1
ATOM 662 C CA . LEU A 1 81 ? 5.890 -4.475 -20.270 1.00 95.38 81 LEU A CA 1
ATOM 663 C C . LEU A 1 81 ? 6.000 -3.271 -21.214 1.00 95.38 81 LEU A C 1
ATOM 665 O O . LEU A 1 81 ? 6.755 -3.317 -22.186 1.00 95.38 81 LEU A O 1
ATOM 669 N N . ALA A 1 82 ? 5.295 -2.180 -20.910 1.00 96.38 82 ALA A N 1
ATOM 670 C CA . ALA A 1 82 ? 5.382 -0.942 -21.672 1.00 96.38 82 ALA A CA 1
ATOM 671 C C . ALA A 1 82 ? 6.798 -0.351 -21.622 1.00 96.38 82 ALA A C 1
ATOM 673 O O . ALA A 1 82 ? 7.329 0.023 -22.664 1.00 96.38 82 ALA A O 1
ATOM 674 N N . VAL A 1 83 ? 7.451 -0.326 -20.455 1.00 95.69 83 VAL A N 1
ATOM 675 C CA . VAL A 1 83 ? 8.842 0.140 -20.311 1.00 95.69 83 VAL A CA 1
ATOM 676 C C . VAL A 1 83 ? 9.804 -0.735 -21.115 1.00 95.69 83 VAL A C 1
ATOM 678 O O . VAL A 1 83 ? 10.668 -0.202 -21.812 1.00 95.69 83 VAL A O 1
ATOM 681 N N . ILE A 1 84 ? 9.634 -2.060 -21.097 1.00 94.88 84 ILE A N 1
ATOM 682 C CA . ILE A 1 84 ? 10.437 -2.975 -21.922 1.00 94.88 84 ILE A CA 1
ATOM 683 C C . ILE A 1 84 ? 10.278 -2.631 -23.411 1.00 94.88 84 ILE A C 1
ATOM 685 O O . ILE A 1 84 ? 11.282 -2.432 -24.100 1.00 94.88 84 ILE A O 1
ATOM 689 N N . ALA A 1 85 ? 9.041 -2.479 -23.893 1.00 95.00 85 ALA A N 1
ATOM 690 C CA . ALA A 1 85 ? 8.757 -2.146 -25.289 1.00 95.00 85 ALA A CA 1
ATOM 691 C C . ALA A 1 85 ? 9.295 -0.760 -25.693 1.00 95.00 85 ALA A C 1
ATOM 693 O O . ALA A 1 85 ? 9.966 -0.626 -26.718 1.00 95.00 85 ALA A O 1
ATOM 694 N N . ILE A 1 86 ? 9.059 0.265 -24.870 1.00 94.81 86 ILE A N 1
ATOM 695 C CA . ILE A 1 86 ? 9.524 1.637 -25.114 1.00 94.81 86 ILE A CA 1
ATOM 696 C C . ILE A 1 86 ? 11.055 1.692 -25.115 1.00 94.81 86 ILE A C 1
ATOM 698 O O . ILE A 1 86 ? 11.633 2.293 -26.018 1.00 94.81 86 ILE A O 1
ATOM 702 N N . SER A 1 87 ? 11.723 1.018 -24.168 1.00 93.25 87 SER A N 1
ATOM 703 C CA . SER A 1 87 ? 13.193 0.971 -24.110 1.00 93.25 87 SER A CA 1
ATOM 704 C C . SER A 1 87 ? 13.803 0.349 -25.367 1.00 93.25 87 SER A C 1
ATOM 706 O O . SER A 1 87 ? 14.867 0.767 -25.817 1.00 93.25 87 SER A O 1
ATOM 708 N N . PHE A 1 88 ? 13.125 -0.632 -25.972 1.00 92.25 88 PHE A N 1
ATOM 709 C CA . PHE A 1 88 ? 13.552 -1.241 -27.225 1.00 92.25 88 PHE A CA 1
ATOM 710 C C . PHE A 1 88 ? 13.414 -0.284 -28.410 1.00 92.25 88 PHE A C 1
ATOM 712 O O . PHE A 1 88 ? 14.373 -0.117 -29.163 1.00 92.25 88 PHE A O 1
ATOM 719 N N . ILE A 1 89 ? 12.263 0.377 -28.556 1.00 93.00 89 ILE A N 1
ATOM 720 C CA . ILE A 1 89 ? 12.024 1.330 -29.652 1.00 93.00 89 ILE A CA 1
ATOM 721 C C . ILE A 1 89 ? 12.987 2.522 -29.548 1.00 93.00 89 ILE A C 1
ATOM 723 O O . ILE A 1 89 ? 13.644 2.871 -30.527 1.00 93.00 89 ILE A O 1
ATOM 727 N N . ALA A 1 90 ? 13.130 3.104 -28.357 1.00 91.06 90 ALA A N 1
ATOM 728 C CA . ALA A 1 90 ? 14.001 4.255 -28.126 1.00 91.06 90 ALA A CA 1
ATOM 729 C C . ALA A 1 90 ? 15.487 3.929 -28.360 1.00 91.06 90 ALA A C 1
ATOM 731 O O . ALA A 1 90 ? 16.199 4.719 -28.982 1.00 91.06 90 ALA A O 1
ATOM 732 N N . ALA A 1 91 ? 15.947 2.743 -27.946 1.00 90.12 91 ALA A N 1
ATOM 733 C CA . ALA A 1 91 ? 17.312 2.298 -28.223 1.00 90.12 91 ALA A CA 1
ATOM 734 C C . ALA A 1 91 ? 17.555 2.056 -29.723 1.00 90.12 91 ALA A C 1
ATOM 736 O O . ALA A 1 91 ? 18.623 2.384 -30.232 1.00 90.12 91 ALA A O 1
ATOM 737 N N . ARG A 1 92 ? 16.565 1.538 -30.469 1.00 89.19 92 ARG A N 1
ATOM 738 C CA . ARG A 1 92 ? 16.666 1.379 -31.935 1.00 89.19 92 ARG A CA 1
ATOM 739 C C . ARG A 1 92 ? 16.785 2.710 -32.673 1.00 89.19 92 ARG A C 1
ATOM 741 O O . ARG A 1 92 ? 17.418 2.761 -33.722 1.00 89.19 92 ARG A O 1
ATOM 748 N N . MET A 1 93 ? 16.185 3.763 -32.129 1.00 91.19 93 MET A N 1
ATOM 749 C CA . MET A 1 93 ? 16.280 5.123 -32.655 1.00 91.19 93 MET A CA 1
ATOM 750 C C . MET A 1 93 ? 17.567 5.849 -32.220 1.00 91.19 93 MET A C 1
ATOM 752 O O . MET A 1 93 ? 17.746 7.000 -32.600 1.00 91.19 93 MET A O 1
ATOM 756 N N . ASN A 1 94 ? 18.457 5.195 -31.456 1.00 85.62 94 ASN A N 1
ATOM 757 C CA . ASN A 1 94 ? 19.678 5.781 -30.883 1.00 85.62 94 ASN A CA 1
ATOM 758 C C . ASN A 1 94 ? 19.413 7.097 -30.133 1.00 85.62 94 ASN A C 1
ATOM 760 O O . ASN A 1 94 ? 20.177 8.051 -30.240 1.00 85.62 94 ASN A O 1
ATOM 764 N N . VAL A 1 95 ? 18.306 7.156 -29.384 1.00 86.00 95 VAL A N 1
ATOM 765 C CA . VAL A 1 95 ? 17.960 8.346 -28.601 1.00 86.00 95 VAL A CA 1
ATOM 766 C C . VAL A 1 95 ? 18.978 8.523 -27.475 1.00 86.00 95 VAL A C 1
ATOM 768 O O . VAL A 1 95 ? 19.167 7.626 -26.646 1.00 86.00 95 VAL A O 1
ATOM 771 N N . SER A 1 96 ? 19.598 9.697 -27.430 1.00 86.06 96 SER A N 1
ATOM 772 C CA . SER A 1 96 ? 20.482 10.138 -26.359 1.00 86.06 96 SER A CA 1
ATOM 773 C C . SER A 1 96 ? 20.003 11.467 -25.779 1.00 86.06 96 SER A C 1
ATOM 775 O O . SER A 1 96 ? 19.374 12.282 -26.458 1.00 86.06 96 SER A O 1
ATOM 777 N N . VAL A 1 97 ? 20.245 11.660 -24.482 1.00 87.50 97 VAL A N 1
ATOM 778 C CA . VAL A 1 97 ? 19.882 12.884 -23.759 1.00 87.50 97 VAL A CA 1
ATOM 779 C C . VAL A 1 97 ? 21.084 13.349 -22.949 1.00 87.50 97 VAL A C 1
ATOM 781 O O . VAL A 1 97 ? 21.744 12.549 -22.289 1.00 87.50 97 VAL A O 1
ATOM 784 N N . LEU A 1 98 ? 21.364 14.651 -22.981 1.00 88.06 98 LEU A N 1
ATOM 785 C CA . LEU A 1 98 ? 22.395 15.257 -22.143 1.00 88.06 98 LEU A CA 1
ATOM 786 C C . LEU A 1 98 ? 21.923 15.313 -20.690 1.00 88.06 98 LEU A C 1
ATOM 788 O O . LEU A 1 98 ? 20.851 15.847 -20.391 1.00 88.06 98 LEU A O 1
ATOM 792 N N . HIS A 1 99 ? 22.731 14.779 -19.780 1.00 86.06 99 HIS A N 1
ATOM 793 C CA . HIS A 1 99 ? 22.425 14.819 -18.361 1.00 86.06 99 HIS A CA 1
ATOM 794 C C . HIS A 1 99 ? 22.554 16.262 -17.834 1.00 86.06 99 HIS A C 1
ATOM 796 O O . HIS A 1 99 ? 23.637 16.846 -17.922 1.00 86.06 99 HIS A O 1
ATOM 802 N N . PRO A 1 100 ? 21.508 16.846 -17.218 1.00 84.44 100 PRO A N 1
ATOM 803 C CA . PRO A 1 100 ? 21.494 18.267 -16.850 1.00 84.44 100 PRO A CA 1
ATOM 804 C C . PRO A 1 100 ? 22.519 18.637 -15.768 1.00 84.44 100 PRO A C 1
ATOM 806 O O . PRO A 1 100 ? 22.914 19.792 -15.662 1.00 84.44 100 PRO A O 1
ATOM 809 N N . THR A 1 101 ? 22.947 17.667 -14.955 1.00 85.81 101 THR A N 1
ATOM 810 C CA . THR A 1 101 ? 23.900 17.889 -13.852 1.00 85.81 101 THR A CA 1
ATOM 811 C C . THR A 1 101 ? 25.358 17.589 -14.208 1.00 85.81 101 THR A C 1
ATOM 813 O O . THR A 1 101 ? 26.240 18.258 -13.686 1.00 85.81 101 THR A O 1
ATOM 816 N N . SER A 1 102 ? 25.634 16.590 -15.056 1.00 84.69 102 SER A N 1
ATOM 817 C CA . SER A 1 102 ? 27.006 16.155 -15.371 1.00 84.69 102 SER A CA 1
ATOM 818 C C . SER A 1 102 ? 27.466 16.590 -16.761 1.00 84.69 102 SER A C 1
ATOM 820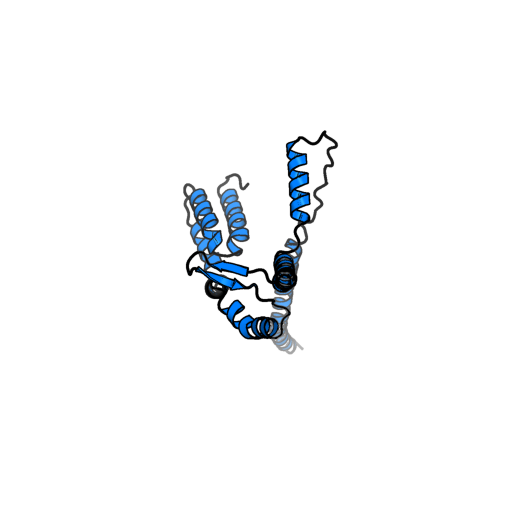 O O . SER A 1 102 ? 28.660 16.556 -17.032 1.00 84.69 102 SER A O 1
ATOM 822 N N . GLY A 1 103 ? 26.548 16.998 -17.646 1.00 82.50 103 GLY A N 1
ATOM 823 C CA . GLY A 1 103 ? 26.860 17.338 -19.036 1.00 82.50 103 GLY A CA 1
ATOM 824 C C . GLY A 1 103 ? 27.221 16.133 -19.912 1.00 82.50 103 GLY A C 1
ATOM 825 O O . GLY A 1 103 ? 27.512 16.313 -21.090 1.00 82.50 103 GLY A O 1
ATOM 826 N N . GLU A 1 104 ? 27.190 14.915 -19.364 1.00 86.31 104 GLU A N 1
ATOM 827 C CA . GLU A 1 104 ? 27.479 13.687 -20.103 1.00 86.31 104 GLU A CA 1
ATOM 828 C C . GLU A 1 104 ? 26.275 13.242 -20.938 1.00 86.31 104 GLU A C 1
ATOM 830 O O . GLU A 1 104 ? 25.116 13.379 -20.533 1.00 86.31 104 GLU A O 1
ATOM 835 N N . GLU A 1 105 ? 26.553 12.682 -22.112 1.00 86.31 105 GLU A N 1
ATOM 836 C CA . GLU A 1 105 ? 25.535 12.120 -22.990 1.00 86.31 105 GLU A CA 1
ATOM 837 C C . GLU A 1 105 ? 25.102 10.735 -22.489 1.00 86.31 105 GLU A C 1
ATOM 839 O O . GLU A 1 105 ? 25.892 9.791 -22.436 1.00 86.31 105 GLU A O 1
ATOM 844 N N . VAL A 1 106 ? 23.826 10.604 -22.120 1.00 87.00 106 VAL A N 1
ATOM 845 C CA . VAL A 1 106 ? 23.240 9.351 -21.638 1.00 87.00 106 VAL A CA 1
ATOM 846 C C . VAL A 1 106 ? 22.393 8.740 -22.748 1.00 87.00 106 VAL A C 1
ATOM 848 O O . VAL A 1 106 ? 21.317 9.237 -23.087 1.00 87.00 106 VAL A O 1
ATOM 851 N N . ALA A 1 107 ? 22.881 7.638 -23.314 1.00 87.88 107 ALA A N 1
ATOM 852 C CA . ALA A 1 107 ? 22.154 6.857 -24.308 1.00 87.88 107 ALA A CA 1
ATOM 853 C C . ALA A 1 107 ? 21.111 5.936 -23.655 1.00 87.88 107 ALA A C 1
ATOM 855 O O . ALA A 1 107 ? 21.353 5.335 -22.599 1.00 87.88 107 ALA A O 1
ATOM 856 N N . VAL A 1 108 ? 19.956 5.778 -24.306 1.00 88.50 108 VAL A N 1
ATOM 857 C CA . VAL A 1 108 ? 18.919 4.844 -23.853 1.00 88.50 108 VAL A CA 1
ATOM 858 C C . VAL A 1 108 ? 19.394 3.398 -24.029 1.00 88.50 108 VAL A C 1
ATOM 860 O O . VAL A 1 108 ? 19.746 2.970 -25.127 1.00 88.50 108 VAL A O 1
ATOM 863 N N . LYS A 1 109 ? 19.353 2.612 -22.947 1.00 88.94 109 LYS A N 1
ATOM 864 C CA . LYS A 1 109 ? 19.684 1.180 -22.961 1.00 88.94 109 LYS A CA 1
ATOM 865 C C . LYS A 1 109 ? 18.420 0.339 -23.126 1.00 88.94 109 LYS A C 1
ATOM 867 O O . LYS A 1 109 ? 17.456 0.507 -22.384 1.00 88.94 109 LYS A O 1
ATOM 872 N N . SER A 1 110 ? 18.433 -0.596 -24.076 1.00 92.56 110 SER A N 1
ATOM 873 C CA . SER A 1 110 ? 17.313 -1.522 -24.269 1.00 92.56 110 SER A CA 1
ATOM 874 C C . SER A 1 110 ? 17.325 -2.637 -23.229 1.00 92.56 110 SER A C 1
ATOM 876 O O . SER A 1 110 ? 18.337 -3.324 -23.067 1.00 92.56 110 SER A O 1
ATOM 878 N N . LEU A 1 111 ? 16.168 -2.898 -22.617 1.00 92.00 111 LEU A N 1
ATOM 879 C CA . LEU A 1 111 ? 15.985 -4.024 -21.697 1.00 92.00 111 LEU A CA 1
ATOM 880 C C . LEU A 1 111 ? 15.896 -5.388 -22.407 1.00 92.00 111 LEU A C 1
ATOM 882 O O . LEU A 1 111 ? 16.131 -6.409 -21.776 1.00 92.00 111 LEU A O 1
ATOM 886 N N . ILE A 1 112 ? 15.610 -5.421 -23.715 1.00 92.69 112 ILE A N 1
ATOM 887 C CA . ILE A 1 112 ? 15.548 -6.664 -24.517 1.00 92.69 112 ILE A CA 1
ATOM 888 C C . ILE A 1 112 ? 16.951 -7.118 -24.974 1.00 92.69 112 ILE A C 1
ATOM 890 O O . ILE A 1 112 ? 17.127 -8.231 -25.465 1.00 92.69 112 ILE A O 1
ATOM 894 N N . SER A 1 113 ? 17.976 -6.277 -24.812 1.00 92.19 113 SER A N 1
ATOM 895 C CA . SER A 1 113 ? 19.363 -6.657 -25.104 1.00 92.19 113 SER A CA 1
ATOM 896 C C . SER A 1 113 ? 19.877 -7.744 -24.147 1.00 92.19 113 SER A C 1
ATOM 898 O O . SER A 1 113 ? 19.342 -7.923 -23.054 1.00 92.19 113 SER A O 1
ATOM 900 N N . MET A 1 114 ? 20.956 -8.444 -24.519 1.00 92.12 114 MET A N 1
ATOM 901 C CA . MET A 1 114 ? 21.587 -9.448 -23.646 1.00 92.12 114 MET A CA 1
ATOM 902 C C . MET A 1 114 ? 21.985 -8.855 -22.283 1.00 92.12 114 MET A C 1
ATOM 904 O O . MET A 1 114 ? 21.758 -9.463 -21.237 1.00 92.12 114 MET A O 1
ATOM 908 N N . GLU A 1 115 ? 22.531 -7.638 -22.287 1.00 91.62 115 GLU A N 1
ATOM 909 C CA . GLU A 1 115 ? 22.870 -6.897 -21.069 1.00 91.62 115 GLU A CA 1
ATOM 910 C C . GLU A 1 115 ? 21.624 -6.508 -20.267 1.00 91.62 115 GLU A C 1
ATOM 912 O O . GLU A 1 115 ? 21.618 -6.648 -19.046 1.00 91.62 115 GLU A O 1
ATOM 917 N N . GLY A 1 116 ? 20.558 -6.074 -20.945 1.00 92.31 116 GLY A N 1
ATOM 918 C CA . GLY A 1 116 ? 19.283 -5.703 -20.332 1.00 92.31 116 GLY A CA 1
ATOM 919 C C . GLY A 1 116 ? 18.573 -6.878 -19.658 1.00 92.31 116 GLY A C 1
ATOM 920 O O . GLY A 1 116 ? 18.126 -6.753 -18.520 1.00 92.31 116 GLY A O 1
ATOM 921 N N . ILE A 1 117 ? 18.537 -8.046 -20.303 1.00 94.31 117 ILE A N 1
ATOM 922 C CA . ILE A 1 117 ? 17.964 -9.270 -19.724 1.00 94.31 117 ILE A CA 1
ATOM 923 C C . ILE A 1 117 ? 18.791 -9.730 -18.524 1.00 94.31 117 ILE A C 1
ATOM 925 O O . ILE A 1 117 ? 18.231 -10.066 -17.477 1.00 94.31 117 ILE A O 1
ATOM 929 N N . ARG A 1 118 ? 20.125 -9.692 -18.639 1.00 95.12 118 ARG A N 1
ATOM 930 C CA . ARG A 1 118 ? 21.025 -9.997 -17.522 1.00 95.12 118 ARG A CA 1
ATOM 931 C C . ARG A 1 118 ? 20.777 -9.057 -16.342 1.00 95.12 118 ARG A C 1
ATOM 933 O O . ARG A 1 118 ? 20.674 -9.533 -15.217 1.00 95.12 118 ARG A O 1
ATOM 940 N N . TYR A 1 119 ? 20.644 -7.759 -16.599 1.00 94.38 119 TYR A N 1
ATOM 941 C CA . TYR A 1 119 ? 20.309 -6.764 -15.582 1.00 94.38 119 TYR A CA 1
ATOM 942 C C . TYR A 1 119 ? 18.968 -7.076 -14.906 1.00 94.38 119 TYR A C 1
ATOM 944 O O . TYR A 1 119 ? 18.910 -7.179 -13.683 1.00 94.38 119 TYR A O 1
ATOM 952 N N . MET A 1 120 ? 17.910 -7.318 -15.691 1.00 94.62 120 MET A N 1
ATOM 953 C CA . MET A 1 120 ? 16.579 -7.613 -15.151 1.00 94.62 120 MET A CA 1
ATOM 954 C C . MET A 1 120 ? 16.584 -8.827 -14.223 1.00 94.62 120 MET A C 1
ATOM 956 O O . MET A 1 120 ? 15.968 -8.762 -13.168 1.00 94.62 120 MET A O 1
ATOM 960 N N . ILE A 1 121 ? 17.273 -9.913 -14.587 1.00 95.25 121 ILE A N 1
ATOM 961 C CA . ILE A 1 121 ? 17.286 -11.147 -13.788 1.00 95.25 121 ILE A CA 1
ATOM 962 C C . ILE A 1 121 ? 18.191 -11.010 -12.558 1.00 95.25 121 ILE A C 1
ATOM 964 O O . ILE A 1 121 ? 17.790 -11.401 -11.462 1.00 95.25 121 ILE A O 1
ATOM 968 N N . LEU A 1 122 ? 19.401 -10.462 -12.717 1.00 95.81 122 LEU A N 1
ATOM 969 C CA . LEU A 1 122 ? 20.379 -10.394 -11.626 1.00 95.81 122 LEU A CA 1
ATOM 970 C C . LEU A 1 122 ? 19.985 -9.383 -10.548 1.00 95.81 122 LEU A C 1
ATOM 972 O O . LEU A 1 122 ? 20.148 -9.666 -9.361 1.00 95.81 122 LEU A O 1
ATOM 976 N N . ASP A 1 123 ? 19.439 -8.232 -10.941 1.00 95.75 123 ASP A N 1
ATOM 977 C CA . ASP A 1 123 ? 19.059 -7.184 -9.996 1.00 95.75 123 ASP A CA 1
ATOM 978 C C . ASP A 1 123 ? 17.603 -7.304 -9.514 1.00 95.75 123 ASP A C 1
ATOM 980 O O . ASP A 1 123 ? 17.203 -6.552 -8.630 1.00 95.75 123 ASP A O 1
ATOM 984 N N . MET A 1 124 ? 16.806 -8.267 -10.009 1.00 94.81 124 MET A N 1
ATOM 985 C CA . MET A 1 124 ? 15.394 -8.435 -9.615 1.00 94.81 124 MET A CA 1
ATOM 986 C C . MET A 1 124 ? 15.214 -8.508 -8.095 1.00 94.81 124 MET A C 1
ATOM 988 O O . MET A 1 124 ? 14.429 -7.756 -7.517 1.00 94.81 124 MET A O 1
ATOM 992 N N . VAL A 1 125 ? 15.958 -9.405 -7.439 1.00 95.50 125 VAL A N 1
ATOM 993 C CA . VAL A 1 125 ? 15.860 -9.619 -5.988 1.00 95.50 125 VAL A CA 1
ATOM 994 C C . VAL A 1 125 ? 16.341 -8.383 -5.240 1.00 95.50 125 VAL A C 1
ATOM 996 O O . VAL A 1 125 ? 15.675 -7.945 -4.309 1.00 95.50 125 VAL A O 1
ATOM 999 N N . LYS A 1 126 ? 17.448 -7.781 -5.688 1.00 95.00 126 LYS A N 1
ATOM 1000 C CA . LYS A 1 126 ? 18.017 -6.572 -5.086 1.00 95.00 126 LYS A CA 1
ATOM 1001 C C . LYS A 1 126 ? 17.056 -5.384 -5.172 1.00 95.00 126 LYS A C 1
ATOM 1003 O O . LYS A 1 126 ? 16.919 -4.652 -4.198 1.00 95.00 126 LYS A O 1
ATOM 1008 N N . ASN A 1 127 ? 16.371 -5.214 -6.300 1.00 94.44 127 ASN A N 1
ATOM 1009 C CA . ASN A 1 127 ? 15.369 -4.170 -6.496 1.00 94.44 127 ASN A CA 1
ATOM 1010 C C . ASN A 1 127 ? 14.128 -4.412 -5.627 1.00 94.44 127 ASN A C 1
ATOM 1012 O O . ASN A 1 127 ? 13.603 -3.469 -5.041 1.00 94.44 127 ASN A O 1
ATOM 1016 N N . PHE A 1 128 ? 13.686 -5.668 -5.498 1.00 93.44 128 PHE A N 1
ATOM 1017 C CA . PHE A 1 128 ? 12.554 -6.026 -4.641 1.00 93.44 128 PHE A CA 1
ATOM 1018 C C . PHE A 1 128 ? 12.871 -5.837 -3.150 1.00 93.44 128 PHE A C 1
ATOM 1020 O O . PHE A 1 128 ? 12.122 -5.168 -2.441 1.00 93.44 128 PHE A O 1
ATOM 1027 N N . SER A 1 129 ? 13.998 -6.370 -2.666 1.00 93.50 129 SER A N 1
ATOM 1028 C CA . SER A 1 129 ? 14.399 -6.265 -1.257 1.00 93.50 129 SER A CA 1
ATOM 1029 C C . SER A 1 129 ? 14.912 -4.874 -0.877 1.00 93.50 129 SER A C 1
ATOM 1031 O O . SER A 1 129 ? 14.822 -4.482 0.281 1.00 93.50 129 SER A O 1
ATOM 1033 N N . GLY A 1 130 ? 15.472 -4.132 -1.836 1.00 93.69 130 GLY A N 1
ATOM 1034 C CA . GLY A 1 130 ? 15.941 -2.756 -1.660 1.00 93.69 130 GLY A CA 1
ATOM 1035 C C . GLY A 1 130 ? 14.825 -1.713 -1.707 1.00 93.69 130 GLY A C 1
ATOM 1036 O O . GLY A 1 130 ? 15.079 -0.534 -1.464 1.00 93.69 130 GLY A O 1
ATOM 1037 N N . PHE A 1 131 ? 13.588 -2.121 -2.004 1.00 94.69 131 PHE A N 1
ATOM 1038 C CA . PHE A 1 131 ? 12.440 -1.231 -1.976 1.00 94.69 131 PHE A CA 1
ATOM 1039 C C . PHE A 1 131 ? 12.138 -0.821 -0.528 1.00 94.69 131 PHE A C 1
ATOM 1041 O O . PHE A 1 131 ? 11.555 -1.586 0.240 1.00 94.69 131 PHE A O 1
ATOM 1048 N N . ALA A 1 132 ? 12.545 0.397 -0.155 1.00 92.81 132 ALA A N 1
ATOM 1049 C CA . ALA A 1 132 ? 12.499 0.895 1.224 1.00 92.81 132 ALA A CA 1
ATOM 1050 C C . ALA A 1 132 ? 11.152 0.673 1.954 1.00 92.81 132 ALA A C 1
ATOM 1052 O O . ALA A 1 132 ? 11.181 0.287 3.126 1.00 92.81 132 ALA A O 1
ATOM 1053 N N . PRO A 1 133 ? 9.975 0.832 1.310 1.00 93.62 133 PRO A N 1
ATOM 1054 C CA . PRO A 1 133 ? 8.696 0.573 1.969 1.00 93.62 133 PRO A CA 1
ATOM 1055 C C . PRO A 1 133 ? 8.465 -0.893 2.362 1.00 93.62 133 PRO A C 1
ATOM 1057 O O . PRO A 1 133 ? 7.783 -1.143 3.352 1.00 93.62 133 PRO A O 1
ATOM 1060 N N . LEU A 1 134 ? 9.025 -1.866 1.631 1.00 94.31 134 LEU A N 1
ATOM 1061 C CA . LEU A 1 134 ? 8.763 -3.294 1.855 1.00 94.31 134 LEU A CA 1
ATOM 1062 C C . LEU A 1 134 ? 9.205 -3.732 3.258 1.00 94.31 134 LEU A C 1
ATOM 1064 O O . LEU A 1 134 ? 8.418 -4.301 4.012 1.00 94.31 134 LEU A O 1
ATOM 1068 N N . GLY A 1 135 ? 10.452 -3.429 3.628 1.00 92.25 135 GLY A N 1
ATOM 1069 C CA . GLY A 1 135 ? 11.000 -3.807 4.933 1.00 92.25 135 GLY A CA 1
ATOM 1070 C C . GLY A 1 135 ? 10.289 -3.115 6.099 1.00 92.25 135 GLY A C 1
ATOM 1071 O O . GLY A 1 135 ? 10.023 -3.746 7.124 1.00 92.25 135 GLY A O 1
ATOM 1072 N N . LEU A 1 136 ? 9.927 -1.839 5.923 1.00 92.94 136 LEU A N 1
ATOM 1073 C CA . LEU A 1 136 ? 9.204 -1.060 6.929 1.00 92.94 136 LEU A CA 1
ATOM 1074 C C . LEU A 1 136 ? 7.812 -1.645 7.187 1.00 92.94 136 LEU A C 1
ATOM 1076 O O . LEU A 1 136 ? 7.455 -1.882 8.341 1.00 92.94 136 LEU A O 1
ATOM 1080 N N . VAL A 1 137 ? 7.049 -1.923 6.126 1.00 92.94 137 VAL A N 1
ATOM 1081 C CA . VAL A 1 137 ? 5.682 -2.450 6.250 1.00 92.94 137 VAL A CA 1
ATOM 1082 C C . VAL A 1 137 ? 5.688 -3.850 6.857 1.00 92.94 137 VAL A C 1
ATOM 1084 O O . VAL A 1 137 ? 4.919 -4.102 7.779 1.00 92.94 137 VAL A O 1
ATOM 1087 N N . LEU A 1 138 ? 6.577 -4.748 6.418 1.00 94.50 138 LEU A N 1
ATOM 1088 C CA . LEU A 1 138 ? 6.665 -6.102 6.982 1.00 94.50 138 LEU A CA 1
ATOM 1089 C C . LEU A 1 138 ? 6.997 -6.080 8.481 1.00 94.50 138 LEU A C 1
ATOM 1091 O O . LEU A 1 138 ? 6.357 -6.776 9.267 1.00 94.50 138 LEU A O 1
ATOM 1095 N N . THR A 1 139 ? 7.955 -5.245 8.888 1.00 93.31 139 THR A N 1
ATOM 1096 C CA . THR A 1 139 ? 8.336 -5.106 10.303 1.00 93.31 139 THR A CA 1
ATOM 1097 C C . THR A 1 139 ? 7.185 -4.544 11.141 1.00 93.31 139 THR A C 1
ATOM 1099 O O . THR A 1 139 ? 6.911 -5.040 12.233 1.00 93.31 139 THR A O 1
ATOM 1102 N N . MET A 1 140 ? 6.469 -3.544 10.617 1.00 91.94 140 MET A N 1
ATOM 1103 C CA . MET A 1 140 ? 5.297 -2.964 11.273 1.00 91.94 140 MET A CA 1
ATOM 1104 C C . MET A 1 140 ? 4.162 -3.986 11.419 1.00 91.94 140 MET A C 1
ATOM 1106 O O . MET A 1 140 ? 3.609 -4.132 12.507 1.00 91.94 140 MET A O 1
ATOM 1110 N N . MET A 1 141 ? 3.853 -4.729 10.354 1.00 91.44 141 MET A N 1
ATOM 1111 C CA . MET A 1 141 ? 2.778 -5.726 10.345 1.00 91.44 141 MET A CA 1
ATO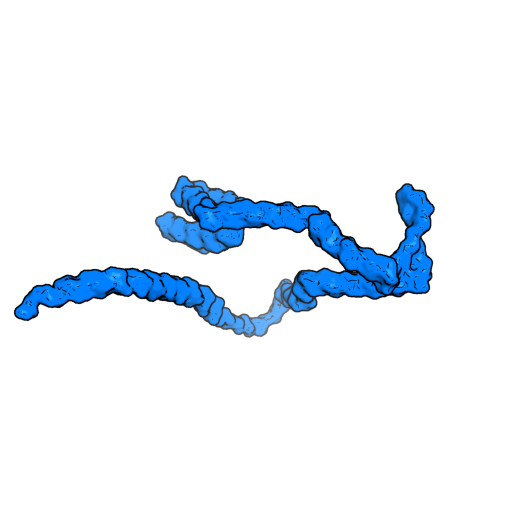M 1112 C C . MET A 1 141 ? 3.063 -6.903 11.276 1.00 91.44 141 MET A C 1
ATOM 1114 O O . MET A 1 141 ? 2.136 -7.418 11.892 1.00 91.44 141 MET A O 1
ATOM 1118 N N . LEU A 1 142 ? 4.329 -7.294 11.455 1.00 93.38 142 LEU A N 1
ATOM 1119 C CA . LEU A 1 142 ? 4.702 -8.279 12.475 1.00 93.38 142 LEU A CA 1
ATOM 1120 C C . LEU A 1 142 ? 4.401 -7.769 13.893 1.00 93.38 142 LEU A C 1
ATOM 1122 O O . LEU A 1 142 ? 3.830 -8.501 14.699 1.00 93.38 142 LEU A O 1
ATOM 1126 N N . GLY A 1 143 ? 4.740 -6.512 14.195 1.00 91.38 143 GLY A N 1
ATOM 1127 C CA . GLY A 1 143 ? 4.438 -5.898 15.491 1.00 91.38 143 GLY A CA 1
ATOM 1128 C C . GLY A 1 143 ? 2.934 -5.795 15.765 1.00 91.38 143 GLY A C 1
ATOM 1129 O O . GLY A 1 143 ? 2.467 -6.206 16.828 1.00 91.38 143 GLY A O 1
ATOM 1130 N N . VAL A 1 144 ? 2.177 -5.294 14.786 1.00 89.06 144 VAL A N 1
ATOM 1131 C CA . VAL A 1 144 ? 0.715 -5.154 14.875 1.00 89.06 144 VAL A CA 1
ATOM 1132 C C . VAL A 1 144 ? 0.035 -6.523 14.960 1.00 89.06 144 VAL A C 1
ATOM 1134 O O . VAL A 1 144 ? -0.816 -6.723 15.822 1.00 89.06 144 VAL A O 1
ATOM 1137 N N . GLY A 1 145 ? 0.460 -7.492 14.146 1.00 90.31 145 GLY A N 1
ATOM 1138 C CA . GLY A 1 145 ? -0.083 -8.851 14.154 1.00 90.31 145 GLY A CA 1
ATOM 1139 C C . GLY A 1 145 ? 0.101 -9.557 15.498 1.00 90.31 145 GLY A C 1
ATOM 1140 O O . GLY A 1 145 ? -0.840 -10.162 16.002 1.00 90.31 145 GLY A O 1
ATOM 1141 N N . MET A 1 146 ? 1.269 -9.415 16.136 1.00 92.38 146 MET A N 1
ATOM 1142 C CA . MET A 1 146 ? 1.477 -9.946 17.490 1.00 92.38 146 MET A CA 1
ATOM 1143 C C . MET A 1 146 ? 0.590 -9.258 18.535 1.00 92.38 146 MET A C 1
ATOM 1145 O O . MET A 1 146 ? 0.063 -9.925 19.425 1.00 92.38 146 MET A O 1
ATOM 1149 N N . ALA A 1 147 ? 0.428 -7.933 18.454 1.00 90.12 147 ALA A N 1
ATOM 1150 C CA . ALA A 1 147 ? -0.418 -7.186 19.384 1.00 90.12 147 ALA A CA 1
ATOM 1151 C C . ALA A 1 147 ? -1.908 -7.550 19.238 1.00 90.12 147 ALA A C 1
ATOM 1153 O O . ALA A 1 147 ? -2.630 -7.601 20.239 1.00 90.12 147 ALA A O 1
ATOM 1154 N N . GLU A 1 148 ? -2.364 -7.820 18.015 1.00 86.94 148 GLU A N 1
ATOM 1155 C CA . GLU A 1 148 ? -3.737 -8.250 17.745 1.00 86.94 148 GLU A CA 1
ATOM 1156 C C . GLU A 1 148 ? -3.980 -9.690 18.206 1.00 86.94 148 GLU A C 1
ATOM 1158 O O . GLU A 1 148 ? -4.944 -9.931 18.930 1.00 86.94 148 GLU A O 1
ATOM 1163 N N . GLU A 1 149 ? -3.084 -10.628 17.882 1.00 89.88 149 GLU A N 1
ATOM 1164 C CA . GLU A 1 149 ? -3.238 -12.042 18.261 1.00 89.88 149 GLU A CA 1
ATOM 1165 C C . GLU A 1 149 ? -3.185 -12.239 19.786 1.00 89.88 149 GLU A C 1
ATOM 1167 O O . GLU A 1 149 ? -3.912 -13.054 20.351 1.00 89.88 149 GLU A O 1
ATOM 1172 N N . ALA A 1 150 ? -2.392 -11.425 20.495 1.00 92.62 150 ALA A N 1
ATOM 1173 C CA . ALA A 1 150 ? -2.399 -11.385 21.960 1.00 92.62 150 ALA A CA 1
ATOM 1174 C C . ALA A 1 150 ? -3.693 -10.779 22.552 1.00 92.62 150 ALA A C 1
ATOM 1176 O O . ALA A 1 150 ? -3.862 -10.740 23.773 1.00 92.62 150 ALA A O 1
ATOM 1177 N N . GLY A 1 151 ? -4.593 -10.258 21.714 1.00 88.25 151 GLY A N 1
ATOM 1178 C CA . GLY A 1 151 ? -5.834 -9.596 22.109 1.00 88.25 151 GLY A CA 1
ATOM 1179 C C . GLY A 1 151 ? -5.636 -8.218 22.747 1.00 88.25 151 GLY A C 1
ATOM 1180 O O . GLY A 1 151 ? -6.595 -7.655 23.289 1.00 88.25 151 GLY A O 1
ATOM 1181 N N . LEU A 1 152 ? -4.420 -7.655 22.696 1.00 89.12 152 LEU A N 1
ATOM 1182 C CA . LEU A 1 152 ? -4.077 -6.393 23.358 1.00 89.12 152 LEU A CA 1
ATOM 1183 C C . LEU A 1 152 ? -4.887 -5.230 22.778 1.00 89.12 152 LEU A C 1
ATOM 1185 O O . LEU A 1 152 ? -5.450 -4.441 23.539 1.00 89.12 152 LEU A O 1
ATOM 1189 N N . MET A 1 153 ? -4.999 -5.160 21.449 1.00 88.19 153 MET A N 1
ATOM 1190 C CA . MET A 1 153 ? -5.718 -4.086 20.753 1.00 88.19 153 MET A CA 1
ATOM 1191 C C . MET A 1 153 ? -7.213 -4.109 21.077 1.00 88.19 153 MET A C 1
ATOM 1193 O O . MET A 1 153 ? -7.781 -3.104 21.515 1.00 88.19 153 MET A O 1
ATOM 1197 N N . THR A 1 154 ? -7.839 -5.283 20.971 1.00 84.06 154 THR A N 1
ATOM 1198 C CA . THR A 1 154 ? -9.249 -5.485 21.326 1.00 84.06 154 THR A CA 1
ATOM 1199 C C . THR A 1 154 ? -9.533 -5.152 22.798 1.00 84.06 154 THR A C 1
ATOM 1201 O O . THR A 1 154 ? -10.533 -4.492 23.105 1.00 84.06 154 THR A O 1
ATOM 1204 N N . ALA A 1 155 ? -8.669 -5.574 23.727 1.00 89.06 155 ALA A N 1
ATOM 1205 C CA . ALA A 1 155 ? -8.827 -5.283 25.152 1.00 89.06 155 ALA A CA 1
ATOM 1206 C C . ALA A 1 155 ? -8.632 -3.792 25.470 1.00 89.06 155 ALA A C 1
ATOM 1208 O O . ALA A 1 155 ? -9.413 -3.223 26.240 1.00 89.06 155 ALA A O 1
ATOM 1209 N N . PHE A 1 156 ? -7.632 -3.150 24.858 1.00 88.44 156 PHE A N 1
ATOM 1210 C CA . PHE A 1 156 ? -7.355 -1.724 25.017 1.00 88.44 156 PHE A CA 1
ATOM 1211 C C . PHE A 1 156 ? -8.545 -0.874 24.564 1.00 88.44 156 PHE A C 1
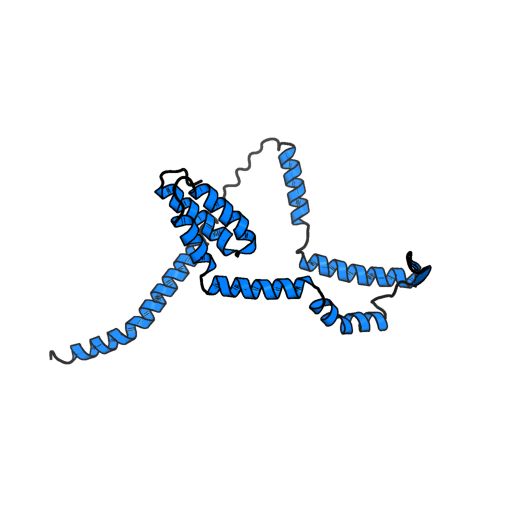ATOM 1213 O O . PHE A 1 156 ? -9.042 -0.060 25.344 1.00 88.44 156 PHE A O 1
ATOM 1220 N N . MET A 1 157 ? -9.063 -1.124 23.357 1.00 86.56 157 MET A N 1
ATOM 1221 C CA . MET A 1 157 ? -10.218 -0.400 22.818 1.00 86.56 157 MET A CA 1
ATOM 1222 C C . MET A 1 157 ? -11.459 -0.571 23.705 1.00 86.56 157 MET A C 1
ATOM 1224 O O . MET A 1 157 ? -12.080 0.419 24.095 1.00 86.56 157 MET A O 1
ATOM 1228 N N . LYS A 1 158 ? -11.782 -1.808 24.113 1.00 84.06 158 LYS A N 1
ATOM 1229 C CA . LYS A 1 158 ? -12.908 -2.087 25.025 1.00 84.06 158 LYS A CA 1
ATOM 1230 C C . LYS A 1 158 ? -12.777 -1.329 26.343 1.00 84.06 158 LYS A C 1
ATOM 1232 O O . LYS A 1 158 ? -13.719 -0.661 26.766 1.00 84.06 158 LYS A O 1
ATOM 1237 N N . LYS A 1 159 ? -11.613 -1.418 26.989 1.00 87.50 159 LYS A N 1
ATOM 1238 C CA . LYS A 1 159 ? -11.374 -0.793 28.295 1.00 87.50 159 LYS A CA 1
ATOM 1239 C C . LYS A 1 159 ? -11.407 0.733 28.212 1.00 87.50 159 LYS A C 1
ATOM 1241 O O . LYS A 1 159 ? -11.972 1.368 29.098 1.00 87.50 159 LYS A O 1
ATOM 1246 N N . PHE A 1 160 ? -10.843 1.312 27.155 1.00 86.75 160 PHE A N 1
ATOM 1247 C CA . PHE A 1 160 ? -10.807 2.761 26.957 1.00 86.75 160 PHE A CA 1
ATOM 1248 C C . PHE A 1 160 ? -12.200 3.346 26.664 1.00 86.75 160 PHE A C 1
ATOM 1250 O O . PHE A 1 160 ? -12.514 4.436 27.137 1.00 86.75 160 PHE A O 1
ATOM 1257 N N . MET A 1 161 ? -13.065 2.614 25.949 1.00 84.50 161 MET A N 1
ATOM 1258 C CA . MET A 1 161 ? -14.448 3.041 25.682 1.00 84.50 161 MET A CA 1
ATOM 1259 C C . MET A 1 161 ? -15.367 2.866 26.891 1.00 84.50 161 MET A C 1
ATOM 1261 O O . MET A 1 161 ? -16.087 3.793 27.245 1.00 84.50 161 MET A O 1
ATOM 1265 N N . VAL A 1 162 ? -15.340 1.696 27.537 1.00 83.94 162 VAL A N 1
ATOM 1266 C CA . VAL A 1 162 ? -16.206 1.403 28.695 1.00 83.94 162 VAL A CA 1
ATOM 1267 C C . VAL A 1 162 ? -15.806 2.230 29.920 1.00 83.94 162 VAL A C 1
ATOM 1269 O O . VAL A 1 162 ? -16.655 2.572 30.735 1.00 83.94 162 VAL A O 1
ATOM 1272 N N . GLY A 1 163 ? -14.524 2.583 30.050 1.00 81.12 163 GLY A N 1
ATOM 1273 C CA . GLY A 1 163 ? -14.031 3.441 31.129 1.00 81.12 163 GLY A CA 1
ATOM 1274 C C . GLY A 1 163 ? -14.321 4.936 30.949 1.00 81.12 163 GLY A C 1
ATOM 1275 O O . GLY A 1 163 ? -14.012 5.716 31.849 1.00 81.12 163 GLY A O 1
ATOM 1276 N N . ALA A 1 164 ? -14.878 5.362 29.810 1.00 83.00 164 ALA A N 1
ATOM 1277 C CA . ALA A 1 164 ? -15.170 6.766 29.544 1.00 83.00 164 ALA A CA 1
ATOM 1278 C C . ALA A 1 164 ? -16.485 7.203 30.212 1.00 83.00 164 ALA A C 1
ATOM 1280 O O . ALA A 1 164 ? -17.489 6.499 30.160 1.00 83.00 164 ALA A O 1
ATOM 1281 N N . SER A 1 165 ? -16.503 8.400 30.805 1.00 81.38 165 SER A N 1
ATOM 1282 C CA . SER A 1 165 ? -17.740 8.992 31.335 1.00 81.38 165 SER A CA 1
ATOM 1283 C C . SER A 1 165 ? -18.707 9.386 30.208 1.00 81.38 165 SER A C 1
ATOM 1285 O O . SER A 1 165 ? -18.276 9.689 29.094 1.00 81.38 165 SER A O 1
ATOM 1287 N N . ASP A 1 166 ? -20.009 9.489 30.499 1.00 78.38 166 ASP A N 1
ATOM 1288 C CA . ASP A 1 166 ? -21.061 9.827 29.516 1.00 78.38 166 ASP A CA 1
ATOM 1289 C C . ASP A 1 166 ? -20.797 11.105 28.699 1.00 78.38 166 ASP A C 1
ATOM 1291 O O . ASP A 1 166 ? -21.283 11.254 27.571 1.00 78.38 166 ASP A O 1
ATOM 1295 N N . LYS A 1 167 ? -20.047 12.060 29.260 1.00 80.38 167 LYS A N 1
ATOM 1296 C CA . LYS A 1 167 ? -19.660 13.300 28.569 1.00 80.38 167 LYS A CA 1
ATOM 1297 C C . LYS A 1 167 ? -18.450 13.108 27.651 1.00 80.38 167 LYS A C 1
ATOM 1299 O O . LYS A 1 167 ? -18.347 13.798 26.644 1.00 80.38 167 LYS A O 1
ATOM 1304 N N . MET A 1 168 ? -17.558 12.175 27.978 1.00 85.19 168 MET A N 1
ATOM 1305 C CA . MET A 1 168 ? -16.326 11.905 27.230 1.00 85.19 168 MET A CA 1
ATOM 1306 C C . MET A 1 168 ? -16.461 10.757 26.228 1.00 85.19 168 MET A C 1
ATOM 1308 O O . MET A 1 168 ? -15.616 10.647 25.350 1.00 85.19 168 MET A O 1
ATOM 1312 N N . LEU A 1 169 ? -17.521 9.944 26.302 1.00 86.44 169 LEU A N 1
ATOM 1313 C CA . LEU A 1 169 ? -17.739 8.786 25.427 1.00 86.44 169 LEU A CA 1
ATOM 1314 C C . LEU A 1 169 ? -17.553 9.110 23.935 1.00 86.44 169 LEU A C 1
ATOM 1316 O O . LEU A 1 169 ? -16.881 8.382 23.210 1.00 86.44 169 LEU A O 1
ATOM 1320 N N . LEU A 1 170 ? -18.124 10.232 23.494 1.00 88.31 170 LEU A N 1
ATOM 1321 C CA . LEU A 1 170 ? -18.078 10.678 22.103 1.00 88.31 170 LEU A CA 1
ATOM 1322 C C . LEU A 1 170 ? -16.640 11.038 21.686 1.00 88.31 170 LEU A C 1
ATOM 1324 O O . LEU A 1 170 ? -16.175 10.623 20.630 1.00 88.31 170 LEU A O 1
ATOM 1328 N N . ILE A 1 171 ? -15.903 11.721 22.568 1.00 88.62 171 ILE A N 1
ATOM 1329 C CA . ILE A 1 171 ? -14.485 12.056 22.376 1.00 88.62 171 ILE A CA 1
ATOM 1330 C C . ILE A 1 171 ? -13.636 10.779 22.334 1.00 88.62 171 ILE A C 1
ATOM 1332 O O . ILE A 1 171 ? -12.788 10.640 21.456 1.00 88.62 171 ILE A O 1
ATOM 1336 N N . SER A 1 172 ? -13.885 9.822 23.231 1.00 88.06 172 SER A N 1
ATOM 1337 C CA . SER A 1 172 ? -13.166 8.546 23.261 1.00 88.06 172 SER A CA 1
ATOM 1338 C C . SER A 1 172 ? -13.348 7.748 21.970 1.00 88.06 172 SER A C 1
ATOM 1340 O O . SER A 1 172 ? -12.373 7.200 21.460 1.00 88.06 172 SER A O 1
ATOM 1342 N N . ILE A 1 173 ? -14.561 7.723 21.405 1.00 88.56 173 ILE A N 1
ATOM 1343 C CA . ILE A 1 173 ? -14.833 7.063 20.118 1.00 88.56 173 ILE A CA 1
ATOM 1344 C C . ILE A 1 173 ? -14.061 7.727 18.983 1.00 88.56 173 ILE A C 1
ATOM 1346 O O . ILE A 1 173 ? -13.450 7.021 18.187 1.00 88.56 173 ILE A O 1
ATOM 1350 N N . PHE A 1 174 ? -14.033 9.060 18.922 1.00 88.38 174 PHE A N 1
ATOM 1351 C CA . PHE A 1 174 ? -13.252 9.764 17.903 1.00 88.38 174 PHE A CA 1
ATOM 1352 C C . PHE A 1 174 ? -11.753 9.494 18.034 1.00 88.38 174 PHE A C 1
ATOM 1354 O O . PHE A 1 174 ? -11.098 9.211 17.033 1.00 88.38 174 PHE A O 1
ATOM 1361 N N . ILE A 1 175 ? -11.212 9.530 19.255 1.00 88.62 175 ILE A N 1
ATOM 1362 C CA . ILE A 1 175 ? -9.789 9.258 19.499 1.00 88.62 175 ILE A CA 1
ATOM 1363 C C . ILE A 1 175 ? -9.430 7.842 19.047 1.00 88.62 175 ILE A C 1
ATOM 1365 O O . ILE A 1 175 ? -8.449 7.661 18.323 1.00 88.62 175 ILE A O 1
ATOM 1369 N N . ILE A 1 176 ? -10.227 6.843 19.435 1.00 87.94 176 ILE A N 1
ATOM 1370 C CA . ILE A 1 176 ? -9.987 5.457 19.027 1.00 87.94 176 ILE A CA 1
ATOM 1371 C C . ILE A 1 176 ? -10.199 5.284 17.522 1.00 87.94 176 ILE A C 1
ATOM 1373 O O . ILE A 1 176 ? -9.405 4.601 16.892 1.00 87.94 176 ILE A O 1
ATOM 1377 N N . GLY A 1 177 ? -11.211 5.917 16.927 1.00 86.81 177 GLY A N 1
ATOM 1378 C CA . GLY A 1 177 ? -11.476 5.839 15.490 1.00 86.81 177 GLY A CA 1
ATOM 1379 C C . GLY A 1 177 ? -10.327 6.395 14.648 1.00 86.81 177 GLY A C 1
ATOM 1380 O O . GLY A 1 177 ? -9.897 5.750 13.697 1.00 86.81 177 GLY A O 1
ATOM 1381 N N . ILE A 1 178 ? -9.765 7.544 15.037 1.00 87.94 178 ILE A N 1
ATOM 1382 C CA . ILE A 1 178 ? -8.600 8.138 14.359 1.00 87.94 178 ILE A CA 1
ATOM 1383 C C . ILE A 1 178 ? -7.357 7.264 14.562 1.00 87.94 178 ILE A C 1
ATOM 1385 O O . ILE A 1 178 ? -6.629 6.980 13.611 1.00 87.94 178 ILE A O 1
ATOM 1389 N N . SER A 1 179 ? -7.131 6.802 15.795 1.00 85.38 179 SER A N 1
ATOM 1390 C CA . SER A 1 179 ? -6.000 5.922 16.128 1.00 85.38 179 SER A CA 1
ATOM 1391 C C . SER A 1 179 ? -6.143 4.529 15.496 1.00 85.38 179 SER A C 1
ATOM 1393 O O . SER A 1 179 ? -5.153 3.822 15.313 1.00 85.38 179 SER A O 1
ATOM 1395 N N . GLY A 1 180 ? -7.367 4.155 15.114 1.00 81.06 180 GLY A N 1
ATOM 1396 C CA . GLY A 1 180 ? -7.737 2.894 14.480 1.00 81.06 180 GLY A CA 1
ATOM 1397 C C . GLY A 1 180 ? -7.001 2.625 13.170 1.00 81.06 180 GLY A C 1
ATOM 1398 O O . GLY A 1 180 ? -6.689 1.477 12.883 1.00 81.06 180 GLY A O 1
ATOM 1399 N N . ASN A 1 181 ? -6.628 3.678 12.435 1.00 82.44 181 ASN A N 1
ATOM 1400 C CA . ASN A 1 181 ? -5.848 3.568 11.197 1.00 82.44 181 ASN A CA 1
ATOM 1401 C C . ASN A 1 181 ? -4.448 2.949 11.415 1.00 82.44 181 ASN A C 1
ATOM 1403 O O . ASN A 1 181 ? -3.885 2.341 10.514 1.00 82.44 181 ASN A O 1
ATOM 1407 N N . ILE A 1 182 ? -3.875 3.098 12.613 1.00 75.31 182 ILE A N 1
ATOM 1408 C CA . ILE A 1 182 ? -2.591 2.477 12.991 1.00 75.31 182 ILE A CA 1
ATOM 1409 C C . ILE A 1 182 ? -2.826 1.103 13.628 1.00 75.31 182 ILE A C 1
ATOM 1411 O O . ILE A 1 182 ? -1.973 0.222 13.561 1.00 75.31 182 ILE A O 1
ATOM 1415 N N . ALA A 1 183 ? -3.971 0.957 14.294 1.00 67.50 183 ALA A N 1
ATOM 1416 C CA . ALA A 1 183 ? -4.229 -0.103 15.245 1.00 67.50 183 ALA A CA 1
ATOM 1417 C C . ALA A 1 183 ? -4.398 -1.476 14.597 1.00 67.50 183 ALA A C 1
ATOM 1419 O O . ALA A 1 183 ? -3.790 -2.403 15.120 1.00 67.50 183 ALA A O 1
ATOM 1420 N N . SER A 1 184 ? -5.238 -1.600 13.553 1.00 69.50 184 SER A N 1
ATOM 1421 C CA . SER A 1 184 ? -5.587 -2.854 12.844 1.00 69.50 184 SER A CA 1
ATOM 1422 C C . SER A 1 184 ? -6.960 -2.720 12.153 1.00 69.50 184 SER A C 1
ATOM 1424 O O . SER A 1 184 ? -7.767 -1.861 12.526 1.00 69.50 184 SER A O 1
ATOM 1426 N N . ASP A 1 185 ? -7.281 -3.635 11.231 1.00 77.50 185 ASP A N 1
ATOM 1427 C CA . ASP A 1 185 ? -8.637 -3.852 10.687 1.00 77.50 185 ASP A CA 1
ATOM 1428 C C . ASP A 1 185 ? -9.687 -4.087 11.791 1.00 77.50 185 ASP A C 1
ATOM 1430 O O . ASP A 1 185 ? -10.873 -3.782 11.628 1.00 77.50 185 ASP A O 1
ATOM 1434 N N . ALA A 1 186 ? -9.250 -4.567 12.961 1.00 74.00 186 ALA A N 1
ATOM 1435 C CA . ALA A 1 186 ? -10.100 -4.796 14.122 1.00 74.00 186 ALA A CA 1
ATOM 1436 C C . ALA A 1 186 ? -10.845 -3.526 14.574 1.00 74.00 186 ALA A C 1
ATOM 1438 O O . ALA A 1 186 ? -12.007 -3.603 14.982 1.00 74.00 186 ALA A O 1
ATOM 1439 N N . ALA A 1 187 ? -10.230 -2.343 14.465 1.00 81.81 187 ALA A N 1
ATOM 1440 C CA . ALA A 1 187 ? -10.863 -1.090 14.878 1.00 81.81 187 ALA A CA 1
ATOM 1441 C C . ALA A 1 187 ? -12.110 -0.765 14.035 1.00 81.81 187 ALA A C 1
ATOM 1443 O O . ALA A 1 187 ? -13.117 -0.311 14.584 1.00 81.81 187 ALA A O 1
ATOM 1444 N N . ALA A 1 188 ? -12.081 -1.057 12.730 1.00 84.50 188 ALA A N 1
ATOM 1445 C CA . ALA A 1 188 ? -13.186 -0.766 11.816 1.00 84.50 188 ALA A CA 1
ATOM 1446 C C . ALA A 1 188 ? -14.456 -1.569 12.144 1.00 84.50 188 ALA A C 1
ATOM 1448 O O . ALA A 1 188 ? -15.564 -1.069 11.965 1.00 84.50 188 ALA A O 1
ATOM 1449 N N . VAL A 1 189 ? -14.309 -2.787 12.673 1.00 84.44 189 VAL A N 1
ATOM 1450 C CA . VAL A 1 189 ? -15.440 -3.662 13.028 1.00 84.44 189 VAL A CA 1
ATOM 1451 C C . VAL A 1 189 ? -15.859 -3.480 14.491 1.00 84.44 189 VAL A C 1
ATOM 1453 O O . VAL A 1 189 ? -17.049 -3.428 14.822 1.00 84.44 189 VAL A O 1
ATOM 1456 N N . ILE A 1 190 ? -14.883 -3.372 15.395 1.00 84.25 190 ILE A N 1
ATOM 1457 C CA . ILE A 1 190 ? -15.120 -3.372 16.841 1.00 84.25 190 ILE A CA 1
ATOM 1458 C C . ILE A 1 190 ? -15.661 -2.022 17.319 1.00 84.25 190 ILE A C 1
ATOM 1460 O O . ILE A 1 190 ? -16.596 -1.997 18.123 1.00 84.25 190 ILE A O 1
ATOM 1464 N N . VAL A 1 191 ? -15.103 -0.905 16.841 1.00 87.50 191 VAL A N 1
ATOM 1465 C CA . VAL A 1 191 ? -15.448 0.431 17.353 1.00 87.50 191 VAL A CA 1
ATOM 1466 C C . VAL A 1 191 ? -16.914 0.781 17.085 1.00 87.50 191 VAL A C 1
ATOM 1468 O O . VAL A 1 191 ? -17.589 1.129 18.057 1.00 87.50 191 VAL A O 1
ATOM 1471 N N . PRO A 1 192 ? -17.468 0.626 15.860 1.00 88.75 192 PRO A N 1
ATOM 1472 C CA . PRO A 1 192 ? -18.887 0.896 15.619 1.00 88.75 192 PRO A CA 1
ATOM 1473 C C . PRO A 1 192 ? -19.801 -0.011 16.450 1.00 88.75 192 PRO A C 1
ATOM 1475 O O . PRO A 1 192 ? -20.781 0.453 17.032 1.00 88.75 192 PRO A O 1
ATOM 1478 N N . SER A 1 193 ? -19.439 -1.292 16.579 1.00 88.12 193 SER A N 1
ATOM 1479 C CA . SER A 1 193 ? -20.222 -2.281 17.328 1.00 88.12 193 SER A CA 1
ATOM 1480 C C . SER A 1 193 ? -20.310 -1.952 18.825 1.00 88.12 193 SER A C 1
ATOM 1482 O O . SER A 1 193 ? -21.391 -2.003 19.416 1.00 88.12 193 SER A O 1
ATOM 1484 N N . ILE A 1 194 ? -19.186 -1.593 19.456 1.00 87.56 194 ILE A N 1
ATOM 1485 C CA . ILE A 1 194 ? -19.150 -1.226 20.881 1.00 87.56 194 ILE A CA 1
ATOM 1486 C C . ILE A 1 194 ? -19.781 0.150 21.098 1.00 87.56 194 ILE A C 1
ATOM 1488 O O . ILE A 1 194 ? -20.532 0.326 22.058 1.00 87.56 194 ILE A O 1
ATOM 1492 N N . ALA A 1 195 ? -19.511 1.113 20.214 1.00 88.50 195 ALA A N 1
ATOM 1493 C CA . ALA A 1 195 ? -20.112 2.439 20.285 1.00 88.50 195 ALA A CA 1
ATOM 1494 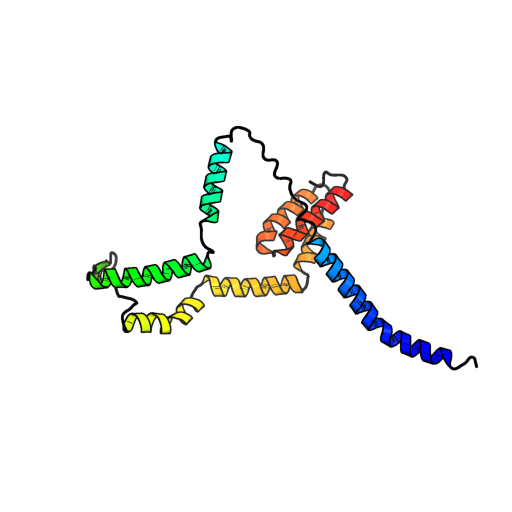C C . ALA A 1 195 ? -21.644 2.344 20.270 1.00 88.50 195 ALA A C 1
ATOM 1496 O O . ALA A 1 195 ? -22.285 2.837 21.197 1.00 88.50 195 ALA A O 1
ATOM 1497 N N . GLY A 1 196 ? -22.230 1.629 19.304 1.00 88.94 196 GLY A N 1
ATOM 1498 C CA . GLY A 1 196 ? -23.681 1.439 19.228 1.00 88.94 196 GLY A CA 1
ATOM 1499 C C . GLY A 1 196 ? -24.270 0.808 20.495 1.00 88.94 196 GLY A C 1
ATOM 1500 O O . GLY A 1 196 ? -25.288 1.277 21.007 1.00 88.94 196 GLY A O 1
ATOM 1501 N N . ALA A 1 197 ? -23.595 -0.198 21.067 1.00 86.81 197 ALA A N 1
ATOM 1502 C CA . ALA A 1 197 ? -24.030 -0.842 22.307 1.00 86.81 197 ALA A CA 1
ATOM 1503 C C . ALA A 1 197 ? -24.020 0.114 23.517 1.00 86.81 197 ALA A C 1
ATOM 1505 O O . ALA A 1 197 ? -24.975 0.124 24.298 1.00 86.81 197 ALA A O 1
ATOM 1506 N N . ILE A 1 198 ? -22.980 0.944 23.669 1.00 86.06 198 ILE A N 1
ATOM 1507 C CA . ILE A 1 198 ? -22.893 1.913 24.776 1.00 86.06 198 ILE A CA 1
ATOM 1508 C C . ILE A 1 198 ? -23.902 3.058 24.582 1.00 86.06 198 ILE A C 1
ATOM 1510 O O . ILE A 1 198 ? -24.533 3.491 25.549 1.00 86.06 198 ILE A O 1
ATOM 1514 N N . PHE A 1 199 ? -24.116 3.529 23.350 1.00 87.94 199 PHE A N 1
ATOM 1515 C CA . PHE A 1 199 ? -25.122 4.559 23.060 1.00 87.94 199 PHE A CA 1
ATOM 1516 C C . PHE A 1 199 ? -26.538 4.064 23.359 1.00 87.94 199 PHE A C 1
ATOM 1518 O O . PHE A 1 199 ? -27.303 4.769 24.018 1.00 87.94 199 PHE A O 1
ATOM 1525 N N . TYR A 1 200 ? -26.854 2.821 22.988 1.00 87.44 200 TYR A N 1
ATOM 1526 C CA . TYR A 1 200 ? -28.120 2.190 23.354 1.00 87.44 200 TYR A CA 1
ATOM 1527 C C . TYR A 1 200 ? -28.283 2.071 24.879 1.00 87.44 200 TYR A C 1
ATOM 1529 O O . TYR A 1 200 ? -29.321 2.450 25.427 1.00 87.44 200 TYR A O 1
ATOM 1537 N N . ALA A 1 201 ? -27.241 1.622 25.588 1.00 85.50 201 ALA A N 1
ATOM 1538 C CA . ALA A 1 201 ? -27.263 1.492 27.047 1.00 85.50 201 ALA A CA 1
ATOM 1539 C C . ALA A 1 201 ? -27.433 2.842 27.775 1.00 85.50 201 ALA A C 1
ATOM 1541 O O . ALA A 1 201 ? -28.089 2.908 28.813 1.00 85.50 201 ALA A O 1
ATOM 1542 N N . THR A 1 202 ? -26.897 3.928 27.211 1.00 84.25 202 THR A N 1
ATOM 1543 C CA . THR A 1 202 ? -27.001 5.300 27.747 1.00 84.25 202 THR A CA 1
ATOM 1544 C C . THR A 1 202 ? -28.237 6.063 27.247 1.00 84.25 202 THR A C 1
ATOM 1546 O O . THR A 1 202 ? -28.373 7.257 27.518 1.00 84.25 202 THR A O 1
ATOM 1549 N N . LYS A 1 203 ? -29.169 5.387 26.550 1.00 83.62 203 LYS A N 1
ATOM 1550 C CA . LYS A 1 203 ? -30.393 5.966 25.953 1.00 83.62 203 LYS A CA 1
ATOM 1551 C C . LYS A 1 203 ? -30.130 7.099 24.947 1.00 83.62 203 LYS A C 1
ATOM 1553 O O . LYS A 1 203 ? -30.952 8.005 24.799 1.00 83.62 203 LYS A O 1
ATOM 1558 N N . ARG A 1 204 ? -28.995 7.061 24.249 1.00 79.69 204 ARG A N 1
ATOM 1559 C CA . ARG A 1 204 ? -28.674 7.951 23.123 1.00 79.69 204 ARG A CA 1
ATOM 1560 C C . ARG A 1 204 ? -28.987 7.263 21.794 1.00 79.69 204 ARG A C 1
ATOM 1562 O O . ARG A 1 204 ? -29.120 6.044 21.744 1.00 79.69 204 ARG A O 1
ATOM 1569 N N . ASN A 1 205 ? -29.112 8.045 20.719 1.00 85.88 205 ASN A N 1
ATOM 1570 C CA . ASN A 1 205 ? -29.303 7.488 19.378 1.00 85.88 205 ASN A CA 1
ATOM 1571 C C . ASN A 1 205 ? -28.067 6.651 18.979 1.00 85.88 205 ASN A C 1
ATOM 1573 O O . ASN A 1 205 ? -26.967 7.202 19.009 1.00 85.88 205 ASN A O 1
ATOM 1577 N N . PRO A 1 206 ? -28.219 5.354 18.654 1.00 76.75 206 PRO A N 1
ATOM 1578 C CA . PRO A 1 206 ? -27.104 4.478 18.292 1.00 76.75 206 PRO A CA 1
ATOM 1579 C C . PRO A 1 206 ? -26.626 4.615 16.834 1.00 76.75 206 PRO A C 1
ATOM 1581 O O . PRO A 1 206 ? -25.664 3.936 16.477 1.00 76.75 206 PRO A O 1
ATOM 1584 N N . LEU A 1 207 ? -27.294 5.434 16.009 1.00 75.38 207 LEU A N 1
ATOM 1585 C CA . LEU A 1 207 ? -26.935 5.727 14.613 1.00 75.38 207 LEU A CA 1
ATOM 1586 C C . LEU A 1 207 ? -26.314 7.118 14.463 1.00 75.38 207 LEU A C 1
ATOM 1588 O O . LEU A 1 207 ? -26.871 8.071 15.061 1.00 75.38 207 LEU A O 1
#

InterPro domains:
  IPR004697 p-Aminobenzoyl-glutamate transport protein AbgT [PF03806] (57-207)
  IPR004697 p-Aminobenzoyl-glutamate transport protein AbgT [PTHR30282] (50-207)

Radius of gyration: 30.56 Å; chains: 1; bounding box: 65×75×73 Å

Foldseek 3Di:
DPPPVVVVVVVVVVVVPVVVVVVVVVVVVVVVVVVVVPVPPDPPPPPPPDPDDPVVVVVVVVVVVVVPDPDPVVVVVVVVVVCLVVLVVQQVVQDWDQDPPPRDIHTRHHLPDPVNVVCCVVCVVVVVVVPVVVVVVVVLCVVLVVCVVVVVLVVVLLCQQVVDDPVCNVVSLVVLLVCVVSRDPCSVVRSLVVQLVVCVVVVHDSD

Sequence (207 aa):
MKNTYRYQNIQLSKTRDTNCQMIYLQAIIILFLRKEGYETMTMSDGKSRGKKTFFYRVLDGVEKAGNKLPHPFMLFVILCLAVIAISFIAARMNVSVLHPTSGEEVAVKSLISMEGIRYMILDMVKNFSGFAPLGLVLTMMLGVGMAEEAGLMTAFMKKFMVGASDKMLLISIFIIGISGNIASDAAAVIVPSIAGAIFYATKRNPL

Secondary structure (DSSP, 8-state):
--SSHHHHHHHHHHTHHHHHHHHHHHHHHHHHHHHTTSTTS--------S---HHHHHHHHHHHHHHTSPPHHHHHHHHHHHHHHHHHHHHHTT-EEE-TTT--EEEPPPTTSHHHHHHHHHHHHHHHHT-HHHHHHHHHHHHHHHHHHTTHHHHHHHHHHHTS-TTTHHHHHHHHHHHHHHH-THHHHHHHHHHHHHHHHTTS---